Protein AF-A0A9D1SJQ2-F1 (afdb_monomer)

Foldseek 3Di:
DDKDWCLPPPVVLVVVVVVCPVPDPPQLDQDSVLLNVCSVVVQKIKIFDDDVPDTQWIFIWGHPDQEIERSDIDGDPVCPPVCPVVVCVVVVVVVRVGKYKYKAADLVFADDDVRSVVRVVVVVSVVVVQKDWDAFKWKDTPPHIITMIINDDDDDDPQVRVVVSVCSRHPPDDIDMGTDPPDDD

Solvent-accessible surface area (backbone atoms only — not comparable to full-atom values): 10503 Å² total; per-residue (Å²): 122,46,81,42,82,32,72,86,38,69,69,57,46,54,51,48,56,53,49,52,60,73,77,41,58,77,67,76,52,61,56,67,72,47,54,51,54,31,34,76,71,67,32,25,48,34,34,37,32,23,55,85,92,45,71,45,28,37,40,33,37,39,51,53,96,83,34,23,31,52,76,40,76,48,61,37,81,93,46,59,93,71,54,50,67,71,66,45,49,61,56,50,47,60,74,50,74,47,42,41,32,37,70,44,63,38,53,89,73,39,78,53,70,70,44,27,53,50,36,51,50,55,52,52,54,42,44,76,72,54,30,44,76,56,78,50,39,38,39,42,46,68,91,48,46,33,32,43,30,27,58,50,90,82,84,79,63,60,58,61,51,54,51,54,54,45,49,70,49,56,50,100,59,90,67,49,77,42,62,56,71,90,73,81,133

Radius of gyration: 16.18 Å; Cα contacts (8 Å, |Δi|>4): 287; chains: 1; bounding box: 39×36×53 Å

Nearest PDB structures (foldseek):
  3ey5-assembly1_A  TM=8.011E-01  e=1.333E-10  Bacteroides thetaiotaomicron
  4crz-assembly1_B  TM=7.287E-01  e=2.025E-03  Escherichia coli K-12
  6wqc-assembly1_A  TM=6.935E-01  e=2.025E-03  Legionella hackeliae
  6wqb-assembly1_A  TM=6.602E-01  e=4.201E-03  Legionella hackeliae
  7wx5-assembly1_A  TM=5.506E-01  e=6.050E-03  Legionella pneumophila

Structure (mmCIF, N/CA/C/O backbone):
data_AF-A0A9D1SJQ2-F1
#
_entry.id   AF-A0A9D1SJQ2-F1
#
loop_
_atom_site.group_PDB
_atom_site.id
_atom_site.type_symbol
_atom_site.label_atom_id
_atom_site.label_alt_id
_atom_site.label_comp_id
_atom_site.label_asym_id
_atom_site.label_entity_id
_atom_site.label_seq_id
_atom_site.pdbx_PDB_ins_code
_atom_site.Cartn_x
_atom_site.Cartn_y
_atom_site.Cartn_z
_atom_site.occupancy
_atom_site.B_iso_or_equiv
_atom_site.auth_seq_id
_atom_site.auth_comp_id
_atom_site.auth_asym_id
_atom_site.auth_atom_id
_atom_site.pdbx_PDB_model_num
ATOM 1 N N . MET A 1 1 ? -5.763 -12.979 12.655 1.00 94.69 1 MET A N 1
ATOM 2 C CA . MET A 1 1 ? -5.491 -11.649 12.074 1.00 94.69 1 MET A CA 1
ATOM 3 C C . MET A 1 1 ? -6.816 -11.038 11.654 1.00 94.69 1 MET A C 1
ATOM 5 O O . MET A 1 1 ? -7.597 -11.739 11.029 1.00 94.69 1 MET A O 1
ATOM 9 N N . GLU A 1 2 ? -7.080 -9.785 12.010 1.00 97.06 2 GLU A N 1
ATOM 10 C CA . GLU A 1 2 ? -8.323 -9.066 11.697 1.00 97.06 2 GLU A CA 1
ATOM 11 C C . GLU A 1 2 ? -7.990 -7.704 11.084 1.00 97.06 2 GLU A C 1
ATOM 13 O O . GLU A 1 2 ? -7.129 -6.996 11.606 1.00 97.06 2 GLU A O 1
ATOM 18 N N . LEU A 1 3 ? -8.668 -7.320 10.001 1.00 97.88 3 LEU A N 1
ATOM 19 C CA . LEU A 1 3 ? -8.496 -6.012 9.374 1.00 97.88 3 LEU A CA 1
ATOM 20 C C . LEU A 1 3 ? -9.586 -5.045 9.865 1.00 97.88 3 LEU A C 1
ATOM 22 O O . LEU A 1 3 ? -10.764 -5.224 9.575 1.00 97.88 3 LEU A O 1
ATOM 26 N N . LYS A 1 4 ? -9.194 -4.009 10.609 1.00 98.25 4 LYS A N 1
ATOM 27 C CA . LYS A 1 4 ? -10.101 -3.027 11.225 1.00 98.25 4 LYS A CA 1
ATOM 28 C C . LYS A 1 4 ? -10.055 -1.707 10.464 1.00 98.25 4 LYS A C 1
ATOM 30 O O . LYS A 1 4 ? -8.992 -1.088 10.396 1.00 98.25 4 LYS A O 1
ATOM 35 N N . ASP A 1 5 ? -11.195 -1.253 9.935 1.00 98.25 5 ASP A N 1
ATOM 36 C CA . ASP A 1 5 ? -11.322 0.085 9.337 1.00 98.25 5 ASP A CA 1
ATOM 37 C C . ASP A 1 5 ? -11.215 1.152 10.434 1.00 98.25 5 ASP A C 1
ATOM 39 O O . ASP A 1 5 ? -12.018 1.216 11.368 1.00 98.25 5 ASP A O 1
ATOM 43 N N . ILE A 1 6 ? -10.197 2.000 10.327 1.00 98.44 6 ILE A N 1
ATOM 44 C CA . ILE A 1 6 ? -9.922 3.083 11.273 1.00 98.44 6 ILE A CA 1
ATOM 45 C C . ILE A 1 6 ? -10.195 4.465 10.678 1.00 98.44 6 ILE A C 1
ATOM 47 O O . ILE A 1 6 ? -9.910 5.467 11.331 1.00 98.44 6 ILE A O 1
ATOM 51 N N . SER A 1 7 ? -10.747 4.553 9.465 1.00 97.88 7 SER A N 1
ATOM 52 C CA . SER A 1 7 ? -10.888 5.797 8.691 1.00 97.88 7 SER A CA 1
ATOM 53 C C . SER A 1 7 ? -11.635 6.902 9.450 1.00 97.88 7 SER A C 1
ATOM 55 O O . SER A 1 7 ? -11.358 8.085 9.256 1.00 97.88 7 SER A O 1
ATOM 57 N N . ARG A 1 8 ? -12.554 6.526 10.352 1.00 96.69 8 ARG A N 1
ATOM 58 C CA . ARG A 1 8 ? -13.356 7.446 11.182 1.00 96.69 8 ARG A CA 1
ATOM 59 C C . ARG A 1 8 ? -12.836 7.617 12.618 1.00 96.69 8 ARG A C 1
ATOM 61 O O . ARG A 1 8 ? -13.331 8.473 13.350 1.00 96.69 8 ARG A O 1
ATOM 68 N N . ASP A 1 9 ? -11.818 6.862 13.028 1.00 97.69 9 ASP A N 1
ATOM 69 C CA . ASP A 1 9 ? -11.225 6.941 14.367 1.00 97.69 9 ASP A CA 1
ATOM 70 C C . ASP A 1 9 ? -10.072 7.954 14.386 1.00 97.69 9 ASP A C 1
ATOM 72 O O . ASP A 1 9 ? -8.925 7.656 14.045 1.00 97.69 9 ASP A O 1
ATOM 76 N N . LYS A 1 10 ? -10.364 9.183 14.830 1.00 96.38 10 LYS A N 1
ATOM 77 C CA . LYS A 1 10 ? -9.390 10.290 14.862 1.00 96.38 10 LYS A CA 1
ATOM 78 C C . LYS A 1 10 ? -8.102 9.948 15.621 1.00 96.38 10 LYS A C 1
ATOM 80 O O . LYS A 1 10 ? -7.035 10.443 15.245 1.00 96.38 10 LYS A O 1
ATOM 85 N N . LYS A 1 11 ? -8.175 9.137 16.687 1.00 97.69 11 LYS A N 1
ATOM 86 C CA . LYS A 1 11 ? -6.997 8.762 17.485 1.00 97.69 11 LYS A CA 1
ATOM 87 C C . LYS A 1 11 ? -6.130 7.783 16.698 1.00 97.69 11 LYS A C 1
ATOM 89 O O . LYS A 1 11 ? -4.935 8.037 16.544 1.00 97.69 11 LYS A O 1
ATOM 94 N N . LYS A 1 12 ? -6.727 6.733 16.130 1.00 97.88 12 LYS A N 1
ATOM 95 C CA . LYS A 1 12 ? -6.003 5.744 15.316 1.00 97.88 12 LYS A CA 1
ATOM 96 C C . LYS A 1 12 ? -5.454 6.346 14.024 1.00 97.88 12 LYS A C 1
ATOM 98 O O . LYS A 1 12 ? -4.291 6.117 13.710 1.00 97.88 12 LYS A O 1
ATOM 103 N N . VAL A 1 13 ? -6.203 7.218 13.345 1.00 98.12 13 VAL A N 1
ATOM 104 C CA . VAL A 1 13 ? -5.721 7.972 12.169 1.00 98.12 13 VAL A CA 1
ATOM 105 C C . VAL A 1 13 ? -4.512 8.851 12.519 1.00 98.12 13 VAL A C 1
ATOM 107 O O . VAL A 1 13 ? -3.561 8.954 11.740 1.00 98.12 13 VAL A O 1
ATOM 110 N N . LYS A 1 14 ? -4.493 9.475 13.706 1.00 97.50 14 LYS A N 1
ATOM 111 C CA . LYS A 1 14 ? -3.321 10.230 14.179 1.00 97.50 14 LYS A CA 1
ATOM 112 C C . LYS A 1 14 ? -2.116 9.313 14.415 1.00 97.50 14 LYS A C 1
ATOM 114 O O . LYS A 1 14 ? -1.000 9.712 14.085 1.00 97.50 14 LYS A O 1
ATOM 119 N N . THR A 1 15 ? -2.326 8.113 14.957 1.00 97.12 15 THR A N 1
ATOM 120 C CA . THR A 1 15 ? -1.275 7.093 15.117 1.00 97.12 15 THR A CA 1
ATOM 121 C C . THR A 1 15 ? -0.733 6.633 13.765 1.00 97.12 15 THR A C 1
ATOM 123 O O . THR A 1 15 ? 0.476 6.707 13.554 1.00 97.12 15 THR A O 1
ATOM 126 N N . LEU A 1 16 ? -1.610 6.291 12.817 1.00 97.56 16 LEU A N 1
ATOM 127 C CA . LEU A 1 16 ? -1.245 5.935 11.443 1.00 97.56 16 LEU A CA 1
ATOM 128 C C . LEU A 1 16 ? -0.358 7.006 10.795 1.00 97.56 16 LEU A C 1
ATOM 130 O O . LEU A 1 16 ? 0.673 6.684 10.214 1.00 97.56 16 LEU A O 1
ATOM 134 N N . SER A 1 17 ? -0.703 8.290 10.943 1.00 96.94 17 SER A N 1
ATOM 135 C CA . SER A 1 17 ? 0.107 9.392 10.402 1.00 96.94 17 SER A CA 1
ATOM 136 C C . SER A 1 17 ? 1.546 9.394 10.928 1.00 96.94 17 SER A C 1
ATOM 138 O O . SER A 1 17 ? 2.469 9.759 10.200 1.00 96.94 17 SER A O 1
ATOM 140 N N . LYS A 1 18 ? 1.758 9.000 12.191 1.00 96.50 18 LYS A N 1
ATOM 141 C CA . LYS A 1 18 ? 3.104 8.890 12.771 1.00 96.50 18 LYS A CA 1
ATOM 142 C C . LYS A 1 18 ? 3.856 7.690 12.204 1.00 96.50 18 LYS A C 1
ATOM 144 O O . LYS A 1 18 ? 5.033 7.824 11.893 1.00 96.50 18 LYS A O 1
ATOM 149 N N . TRP A 1 19 ? 3.190 6.549 12.051 1.00 96.19 19 TRP A N 1
ATOM 150 C CA . TRP A 1 19 ? 3.809 5.337 11.510 1.00 96.19 19 TRP A CA 1
ATOM 151 C C . TRP A 1 19 ? 4.168 5.477 10.037 1.00 96.19 19 TRP A C 1
ATOM 153 O O . TRP A 1 19 ? 5.291 5.172 9.659 1.00 96.19 19 TRP A O 1
ATOM 163 N N . LEU A 1 20 ? 3.293 6.085 9.237 1.00 95.06 20 LEU A N 1
ATOM 164 C CA . LEU A 1 20 ? 3.585 6.410 7.842 1.00 95.06 20 LEU A CA 1
ATOM 165 C C . LEU A 1 20 ? 4.836 7.295 7.732 1.00 95.06 20 LEU A C 1
ATOM 167 O O . LEU A 1 20 ? 5.679 7.081 6.868 1.00 95.06 20 LEU A O 1
ATOM 171 N N . LYS A 1 21 ? 5.025 8.249 8.656 1.00 94.00 21 LYS A N 1
ATOM 172 C CA . LYS A 1 21 ? 6.248 9.065 8.700 1.00 94.00 21 LYS A CA 1
ATOM 173 C C . LYS A 1 21 ? 7.509 8.290 9.098 1.00 94.00 21 LYS A C 1
ATOM 175 O O . LYS A 1 21 ? 8.587 8.709 8.686 1.00 94.00 21 LYS A O 1
ATOM 180 N N . ARG A 1 22 ? 7.374 7.243 9.919 1.00 94.31 22 ARG A N 1
ATOM 181 C CA . ARG A 1 22 ? 8.464 6.348 10.342 1.00 94.31 22 ARG A CA 1
ATOM 182 C C . ARG A 1 22 ? 8.882 5.422 9.202 1.00 94.31 22 ARG A C 1
ATOM 184 O O . ARG A 1 22 ? 10.072 5.232 8.994 1.00 94.31 22 ARG A O 1
ATOM 191 N N . ASP A 1 23 ? 7.906 4.842 8.509 1.00 93.94 23 ASP A N 1
ATOM 192 C CA . ASP A 1 23 ? 8.138 3.749 7.562 1.00 93.94 23 ASP A CA 1
ATOM 193 C C . ASP A 1 23 ? 8.439 4.227 6.139 1.00 93.94 23 ASP A C 1
ATOM 195 O O . ASP A 1 23 ? 9.094 3.498 5.399 1.00 93.94 23 ASP A O 1
ATOM 199 N N . PHE A 1 24 ? 7.998 5.437 5.771 1.00 90.44 24 PHE A N 1
ATOM 200 C CA . PHE A 1 24 ? 8.168 5.992 4.427 1.00 90.44 24 PHE A CA 1
ATOM 201 C C . PHE A 1 24 ? 8.913 7.344 4.454 1.00 90.44 24 PHE A C 1
ATOM 203 O O . PHE A 1 24 ? 8.567 8.239 5.249 1.00 90.44 24 PHE A O 1
ATOM 210 N N . PRO A 1 25 ? 9.929 7.538 3.590 1.00 88.81 25 PRO A N 1
ATOM 211 C CA . PRO A 1 25 ? 10.686 8.784 3.491 1.00 88.81 25 PRO A CA 1
ATOM 212 C C . PRO A 1 25 ? 9.828 9.918 2.924 1.00 88.81 25 PRO A C 1
ATOM 214 O O . PRO A 1 25 ? 8.809 9.692 2.283 1.00 88.81 25 PRO A O 1
ATOM 217 N N . LEU A 1 26 ? 10.241 11.175 3.132 1.00 85.69 26 LEU A N 1
ATOM 218 C CA . LEU A 1 26 ? 9.449 12.344 2.715 1.00 85.69 26 LEU A CA 1
ATOM 219 C C . LEU A 1 26 ? 9.035 12.319 1.243 1.00 85.69 26 LEU A C 1
ATOM 221 O O . LEU A 1 26 ? 7.907 12.701 0.950 1.00 85.69 26 LEU A O 1
ATOM 225 N N . ALA A 1 27 ? 9.925 11.854 0.372 1.00 83.38 27 ALA A N 1
ATOM 226 C CA . ALA A 1 27 ? 9.734 11.857 -1.070 1.00 83.38 27 ALA A CA 1
ATOM 227 C C . ALA A 1 27 ? 8.626 10.891 -1.548 1.00 83.38 27 ALA A C 1
ATOM 229 O O . ALA A 1 27 ? 7.993 11.139 -2.566 1.00 83.38 27 ALA A O 1
ATOM 230 N N . GLU A 1 28 ? 8.311 9.860 -0.758 1.00 84.00 28 GLU A N 1
ATOM 231 C CA . GLU A 1 28 ? 7.284 8.847 -1.060 1.00 84.00 28 GLU A CA 1
ATOM 232 C C . GLU A 1 28 ? 5.932 9.145 -0.382 1.00 84.00 28 GLU A C 1
ATOM 234 O O . GLU A 1 28 ? 4.957 8.396 -0.506 1.00 84.00 28 GLU A O 1
ATOM 239 N N . ARG A 1 29 ? 5.847 10.234 0.394 1.00 88.44 29 ARG A N 1
ATOM 240 C CA . ARG A 1 29 ? 4.673 10.532 1.220 1.00 88.44 29 ARG A CA 1
ATOM 241 C C . ARG A 1 29 ? 3.719 11.496 0.539 1.00 88.44 29 ARG A C 1
ATOM 243 O O . ARG A 1 29 ? 4.000 12.683 0.393 1.00 88.44 29 ARG A O 1
ATOM 250 N N . THR A 1 30 ? 2.504 11.016 0.317 1.00 90.00 30 THR A N 1
ATOM 251 C CA . THR A 1 30 ? 1.341 11.854 0.060 1.00 90.00 30 THR A CA 1
ATOM 252 C C . THR A 1 30 ? 1.083 12.753 1.276 1.00 90.00 30 THR A C 1
ATOM 254 O O . THR A 1 30 ? 1.038 12.258 2.413 1.00 90.00 30 THR A O 1
ATOM 257 N N . PRO A 1 31 ? 0.870 14.072 1.094 1.00 90.50 31 PRO A N 1
ATOM 258 C CA . PRO A 1 31 ? 0.476 14.948 2.186 1.00 90.50 31 PRO A CA 1
ATOM 259 C C . PRO A 1 31 ? -0.739 14.390 2.935 1.00 90.50 31 PRO A C 1
ATOM 261 O O . PRO A 1 31 ? -1.824 14.252 2.379 1.00 90.50 31 PRO A O 1
ATOM 264 N N . PHE A 1 32 ? -0.600 14.130 4.236 1.00 92.62 32 PHE A N 1
ATOM 265 C CA . PHE A 1 32 ? -1.632 13.430 5.017 1.00 92.62 32 PHE A CA 1
ATOM 266 C C . PHE A 1 32 ? -2.999 14.153 5.044 1.00 92.62 32 PHE A C 1
ATOM 268 O O . PHE A 1 32 ? -4.039 13.542 5.278 1.00 92.62 32 PHE A O 1
ATOM 275 N N . ARG A 1 33 ? -3.020 15.469 4.782 1.00 92.50 33 ARG A N 1
ATOM 276 C CA . ARG A 1 33 ? -4.257 16.249 4.588 1.00 92.50 33 ARG A CA 1
ATOM 277 C C . ARG A 1 33 ? -5.061 15.798 3.361 1.00 92.50 33 ARG A C 1
ATOM 279 O O . ARG A 1 33 ? -6.282 15.846 3.411 1.00 92.50 33 ARG A O 1
ATOM 286 N N . ILE A 1 34 ? -4.387 15.379 2.289 1.00 93.62 34 ILE A N 1
ATOM 287 C CA . ILE A 1 34 ? -5.008 14.874 1.060 1.00 93.62 34 ILE A CA 1
ATOM 288 C C . ILE A 1 34 ? -5.636 13.512 1.350 1.00 93.62 34 ILE A C 1
ATOM 290 O O . ILE A 1 34 ? -6.829 13.348 1.120 1.00 93.62 34 ILE A O 1
ATOM 294 N N . LEU A 1 35 ? -4.889 12.601 1.990 1.00 95.69 35 LEU A N 1
ATOM 295 C CA . LEU A 1 35 ? -5.414 11.293 2.406 1.00 95.69 35 LEU A CA 1
ATOM 296 C C . LEU A 1 35 ? -6.680 11.427 3.262 1.00 95.69 35 LEU A C 1
ATOM 298 O O . LEU A 1 35 ? -7.659 10.729 3.022 1.00 95.69 35 LEU A O 1
ATOM 302 N N . LYS A 1 36 ? -6.700 12.357 4.229 1.00 96.06 36 LYS A N 1
ATOM 303 C CA . LYS A 1 36 ? -7.899 12.612 5.045 1.00 96.06 36 LYS A CA 1
ATOM 304 C C . LYS A 1 36 ? -9.099 13.078 4.218 1.00 96.06 36 LYS A C 1
ATOM 306 O O . LYS A 1 36 ? -10.179 12.534 4.398 1.00 96.06 36 LYS A O 1
ATOM 311 N N . LYS A 1 37 ? -8.913 14.025 3.292 1.00 95.56 37 LYS A N 1
ATOM 312 C CA . LYS A 1 37 ? -9.992 14.490 2.399 1.00 95.56 37 LYS A CA 1
ATOM 313 C C . LYS A 1 37 ? -10.516 13.369 1.496 1.00 95.56 37 LYS A C 1
ATOM 315 O O . LYS A 1 37 ? -11.720 13.258 1.264 1.00 95.56 37 LYS A O 1
ATOM 320 N N . LEU A 1 38 ? -9.622 12.518 0.992 1.00 96.25 38 LEU A N 1
ATOM 321 C CA . LEU A 1 38 ? -10.014 11.338 0.223 1.00 96.25 38 LEU A CA 1
ATOM 322 C C . LEU A 1 38 ? -10.830 10.376 1.093 1.00 96.25 38 LEU A C 1
ATOM 324 O O . LEU A 1 38 ? -11.893 9.942 0.662 1.00 96.25 38 LEU A O 1
ATOM 328 N N . ALA A 1 39 ? -10.417 10.126 2.338 1.00 97.25 39 ALA A N 1
ATOM 329 C CA . ALA A 1 39 ? -11.167 9.281 3.268 1.00 97.25 39 ALA A CA 1
ATOM 330 C C . ALA A 1 39 ? -12.551 9.861 3.617 1.00 97.25 39 ALA A C 1
ATOM 332 O O . ALA A 1 39 ? -13.538 9.130 3.613 1.00 97.25 39 ALA A O 1
ATOM 333 N N . GLU A 1 40 ? -12.649 11.174 3.843 1.00 96.62 40 GLU A N 1
ATOM 334 C CA . GLU A 1 40 ? -13.917 11.883 4.084 1.00 96.62 40 GLU A CA 1
ATOM 335 C C . GLU A 1 40 ? -14.886 11.762 2.897 1.00 96.62 40 GLU A C 1
ATOM 337 O O . GLU A 1 40 ? -16.084 11.584 3.100 1.00 96.62 40 GLU A O 1
ATOM 342 N N . SER A 1 41 ? -14.367 11.791 1.664 1.00 95.75 41 SER A N 1
ATOM 343 C CA . SER A 1 41 ? -15.152 11.588 0.433 1.00 95.75 41 SER A CA 1
ATOM 344 C C . SER A 1 41 ? -15.325 10.119 0.032 1.00 95.75 41 SER A C 1
ATOM 346 O O . SER A 1 41 ? -15.812 9.828 -1.056 1.00 95.75 41 SER A O 1
ATOM 348 N N . GLY A 1 42 ? -14.913 9.176 0.880 1.00 95.31 42 GLY A N 1
ATOM 349 C CA . GLY A 1 42 ? -15.056 7.749 0.615 1.00 95.31 42 GLY A CA 1
ATOM 350 C C . GLY A 1 42 ? -14.049 7.164 -0.383 1.00 95.31 42 GLY A C 1
ATOM 351 O O . GLY A 1 42 ? -14.097 5.958 -0.606 1.00 95.31 42 GLY A O 1
ATOM 352 N N . ARG A 1 43 ? -13.108 7.958 -0.905 1.00 96.00 43 ARG A N 1
ATOM 353 C CA . ARG A 1 43 ? -12.073 7.562 -1.881 1.00 96.00 43 ARG A CA 1
ATOM 354 C C . ARG A 1 43 ? -10.752 7.112 -1.260 1.00 96.00 43 ARG A C 1
ATOM 356 O O . ARG A 1 43 ? -9.820 6.776 -1.974 1.00 96.00 43 ARG A O 1
ATOM 363 N N . ALA A 1 44 ? -10.643 7.092 0.062 1.00 97.44 44 ALA A N 1
ATOM 364 C CA . ALA A 1 44 ? -9.565 6.381 0.738 1.00 97.44 44 ALA A CA 1
ATOM 365 C C . ALA A 1 44 ? -10.098 5.586 1.929 1.00 97.44 44 ALA A C 1
ATOM 367 O O . ALA A 1 44 ? -11.143 5.916 2.502 1.00 97.44 44 ALA A O 1
ATOM 368 N N . ARG A 1 45 ? -9.377 4.531 2.298 1.00 98.31 45 ARG A N 1
ATOM 369 C CA . ARG A 1 45 ? -9.631 3.740 3.505 1.00 98.31 45 ARG A CA 1
ATOM 370 C C . ARG A 1 45 ? -8.330 3.480 4.237 1.00 98.31 45 ARG A C 1
ATOM 372 O O . ARG A 1 45 ? -7.288 3.271 3.620 1.00 98.31 45 ARG A O 1
ATOM 379 N N . PHE A 1 46 ? -8.396 3.506 5.558 1.00 98.69 46 PHE A N 1
ATOM 380 C CA . PHE A 1 46 ? -7.262 3.273 6.438 1.00 98.69 46 PHE A CA 1
ATOM 381 C C . PHE A 1 46 ? -7.557 2.062 7.301 1.00 98.69 46 PHE A C 1
ATOM 383 O O . PHE A 1 46 ? -8.589 2.032 7.970 1.00 98.69 46 PHE A O 1
ATOM 390 N N . TYR A 1 47 ? -6.630 1.113 7.344 1.00 98.75 47 TYR A N 1
ATOM 391 C CA . TYR A 1 47 ? -6.814 -0.104 8.117 1.00 98.75 47 TYR A CA 1
ATOM 392 C C . TYR A 1 47 ? -5.644 -0.378 9.042 1.00 98.75 47 TYR A C 1
ATOM 394 O O . TYR A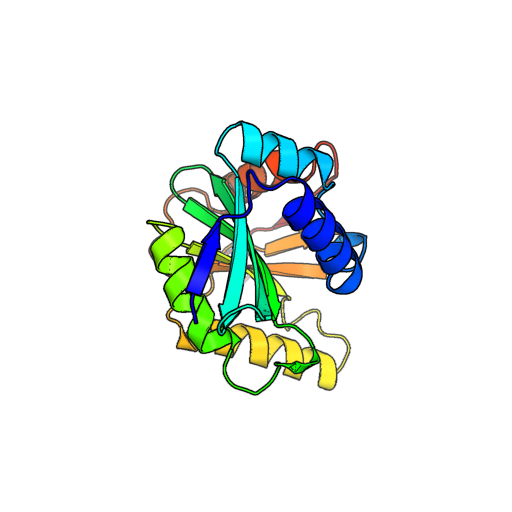 1 47 ? -4.484 -0.135 8.703 1.00 98.75 47 TYR A O 1
ATOM 402 N N . PHE A 1 48 ? -5.967 -0.955 10.193 1.00 98.56 48 PHE A N 1
ATOM 403 C CA . PHE A 1 48 ? -5.018 -1.687 11.018 1.00 98.56 48 PHE A CA 1
ATOM 404 C C . PHE A 1 48 ? -5.292 -3.178 10.901 1.00 98.56 48 PHE A C 1
ATOM 406 O O . PHE A 1 48 ? -6.443 -3.600 10.931 1.00 98.56 48 PHE A O 1
ATOM 413 N N . ALA A 1 49 ? -4.227 -3.963 10.791 1.00 98.25 49 ALA A N 1
ATOM 414 C CA . ALA A 1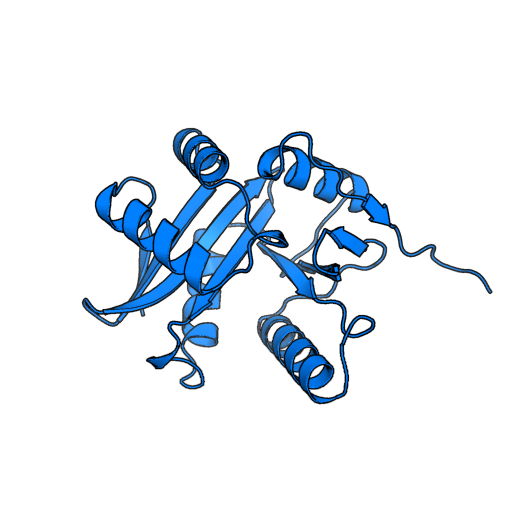 49 ? -4.292 -5.403 10.927 1.00 98.25 49 ALA A CA 1
ATOM 415 C C . ALA A 1 49 ? -3.891 -5.783 12.351 1.00 98.25 49 ALA A C 1
ATOM 417 O O . ALA A 1 49 ? -2.774 -5.485 12.789 1.00 98.25 49 ALA A O 1
ATOM 418 N N . CYS A 1 50 ? -4.815 -6.411 13.066 1.00 97.31 50 CYS A N 1
ATOM 419 C CA . CYS A 1 50 ? -4.684 -6.729 14.476 1.00 97.31 50 CYS A CA 1
ATOM 420 C C . CYS A 1 50 ? -4.602 -8.235 14.727 1.00 97.31 50 CYS A C 1
ATOM 422 O O . CYS A 1 50 ? -5.281 -9.043 14.088 1.00 97.31 50 CYS A O 1
ATOM 424 N N . GLU A 1 51 ? -3.806 -8.599 15.722 1.00 95.69 51 GLU A N 1
ATOM 425 C CA . GLU A 1 51 ? -3.845 -9.896 16.384 1.00 95.69 51 GLU A CA 1
ATOM 426 C C . GLU A 1 51 ? -4.265 -9.649 17.836 1.00 95.69 51 GLU A C 1
ATOM 428 O O . GLU A 1 51 ? -3.499 -9.112 18.632 1.00 95.69 51 GLU A O 1
ATOM 433 N N . GLY A 1 52 ? -5.536 -9.929 18.143 1.00 93.94 52 GLY A N 1
ATOM 434 C CA . GLY A 1 52 ? -6.164 -9.447 19.374 1.00 93.94 52 GLY A CA 1
ATOM 435 C C . GLY A 1 52 ? -6.206 -7.914 19.413 1.00 93.94 52 G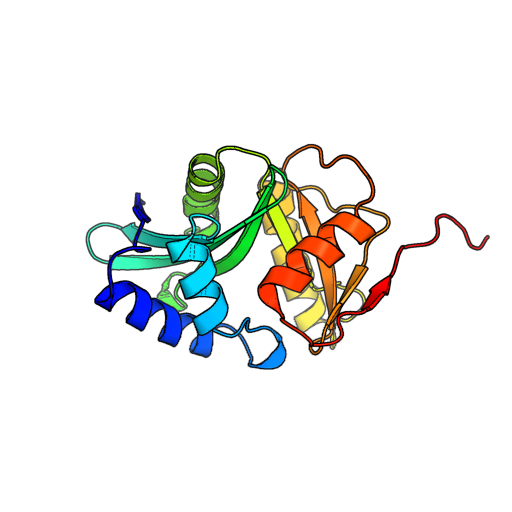LY A C 1
ATOM 436 O O . GLY A 1 52 ? -6.728 -7.271 18.494 1.00 93.94 52 GLY A O 1
ATOM 437 N N . ASP A 1 53 ? -5.629 -7.339 20.468 1.00 91.69 53 ASP A N 1
ATOM 438 C CA . ASP A 1 53 ? -5.522 -5.888 20.663 1.00 91.69 53 ASP A CA 1
ATOM 439 C C . ASP A 1 53 ? -4.238 -5.285 20.076 1.00 91.69 53 ASP A C 1
ATOM 441 O O . ASP A 1 53 ? -4.108 -4.061 19.967 1.00 91.69 53 ASP A O 1
ATOM 445 N N . GLU A 1 54 ? -3.290 -6.122 19.655 1.00 94.75 54 GLU A N 1
ATOM 446 C CA . GLU A 1 54 ? -2.026 -5.661 19.098 1.00 94.75 54 GLU A CA 1
ATOM 447 C C . GLU A 1 54 ? -2.144 -5.388 17.604 1.00 94.75 54 GLU A C 1
ATOM 449 O O . GLU A 1 54 ? -2.617 -6.216 16.827 1.00 94.75 54 GLU A O 1
ATOM 454 N N . VAL A 1 55 ? -1.655 -4.228 17.172 1.00 96.75 55 VAL A N 1
ATOM 455 C CA . VAL A 1 55 ? -1.576 -3.888 15.751 1.00 96.75 55 VAL A CA 1
ATOM 456 C C . VAL A 1 55 ? -0.260 -4.411 15.183 1.00 96.75 55 VAL A C 1
ATOM 458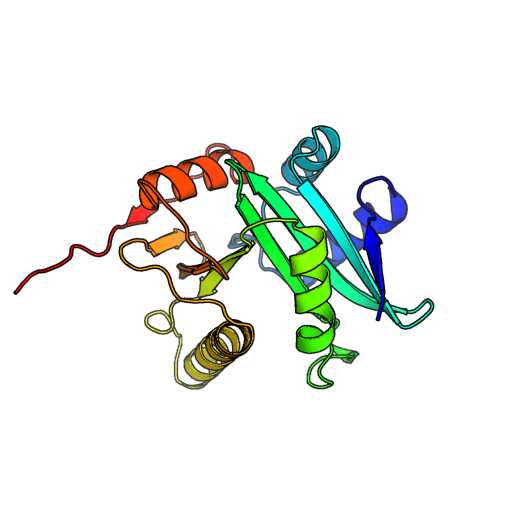 O O . VAL A 1 55 ? 0.814 -3.987 15.602 1.00 96.75 55 VAL A O 1
ATOM 461 N N . LYS A 1 56 ? -0.344 -5.310 14.201 1.00 97.38 56 LYS A N 1
ATOM 462 C CA . LYS A 1 56 ? 0.814 -5.952 13.562 1.00 97.38 56 LYS A CA 1
ATOM 463 C C . LYS A 1 56 ? 1.172 -5.333 12.211 1.00 97.38 56 LYS A C 1
ATOM 465 O O . LYS A 1 56 ? 2.314 -5.437 11.771 1.00 97.38 56 LYS A O 1
ATOM 470 N N . ALA A 1 57 ? 0.217 -4.693 11.538 1.00 98.06 57 ALA A N 1
ATOM 471 C CA . ALA A 1 57 ? 0.441 -3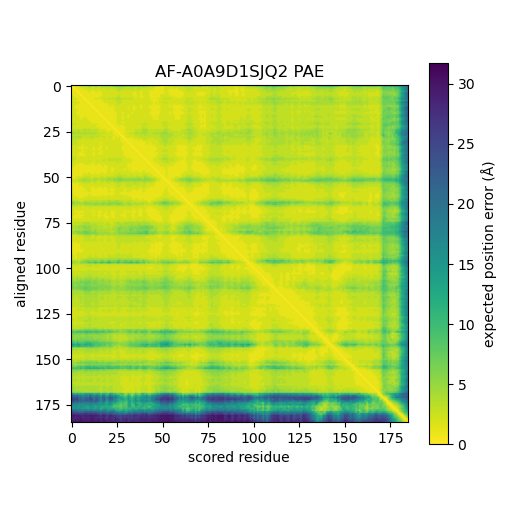.982 10.282 1.00 98.06 57 ALA A CA 1
ATOM 472 C C . ALA A 1 57 ? -0.608 -2.882 10.070 1.00 98.06 57 ALA A C 1
ATOM 474 O O . ALA A 1 57 ? -1.626 -2.829 10.762 1.00 98.06 57 ALA A O 1
ATOM 475 N N . TYR A 1 58 ? -0.383 -2.021 9.083 1.00 98.38 58 TYR A N 1
ATOM 476 C CA . TYR A 1 58 ? -1.401 -1.103 8.578 1.00 98.38 58 TYR A CA 1
ATOM 477 C C . TYR A 1 58 ? -1.367 -1.034 7.059 1.00 98.38 58 TYR A C 1
ATOM 479 O O . TYR A 1 58 ? -0.326 -1.277 6.441 1.00 98.38 58 TYR A O 1
ATOM 487 N N . CYS A 1 59 ? -2.489 -0.627 6.472 1.00 98.62 59 CYS A N 1
ATOM 488 C CA . CYS A 1 59 ? -2.523 -0.221 5.078 1.00 98.62 59 CYS A CA 1
ATOM 489 C C . CYS A 1 59 ? -3.377 1.028 4.841 1.00 98.62 59 CYS A C 1
ATOM 491 O O . CYS A 1 59 ? -4.244 1.397 5.641 1.00 98.62 59 CYS A O 1
ATOM 493 N N . VAL A 1 60 ? -3.092 1.690 3.724 1.00 98.44 60 VAL A N 1
ATOM 494 C CA . VAL A 1 60 ? -3.871 2.798 3.176 1.00 98.44 60 VAL A CA 1
ATOM 495 C C . VAL A 1 60 ? -4.271 2.419 1.763 1.00 98.44 60 VAL A C 1
ATOM 497 O O . VAL A 1 60 ? -3.405 2.143 0.935 1.00 98.44 60 VAL A O 1
ATOM 500 N N . LEU A 1 61 ? -5.574 2.437 1.509 1.00 98.38 61 LEU A N 1
ATOM 501 C CA . LEU A 1 61 ? -6.154 2.208 0.195 1.00 98.38 61 LEU A CA 1
ATOM 502 C C . LEU A 1 61 ? -6.616 3.534 -0.406 1.00 98.38 61 LEU A C 1
ATOM 504 O O . LEU A 1 61 ? -7.241 4.337 0.293 1.00 98.38 61 LEU A O 1
ATOM 508 N N . HIS A 1 62 ? -6.339 3.745 -1.689 1.00 97.12 62 HIS A N 1
ATOM 509 C CA . HIS A 1 62 ? -6.903 4.822 -2.509 1.00 97.12 62 HIS A CA 1
ATOM 510 C C . HIS A 1 62 ? -7.808 4.200 -3.572 1.00 97.12 62 HIS A C 1
ATOM 512 O O . HIS A 1 62 ? -7.415 3.259 -4.245 1.00 97.12 62 HIS A O 1
ATOM 518 N N . ILE A 1 63 ? -9.043 4.675 -3.677 1.00 96.06 63 ILE A N 1
ATOM 519 C CA . ILE A 1 63 ? -10.076 4.110 -4.549 1.00 96.06 63 ILE A CA 1
ATOM 520 C C . ILE A 1 63 ? -10.271 5.072 -5.714 1.00 96.06 63 ILE A C 1
ATOM 522 O O . ILE A 1 63 ? -10.649 6.229 -5.502 1.00 96.06 63 ILE A O 1
ATOM 526 N N . PHE A 1 64 ? -10.029 4.595 -6.933 1.00 93.19 64 PHE A N 1
ATOM 527 C CA . PHE A 1 64 ? -10.071 5.420 -8.134 1.00 93.19 64 PHE A CA 1
ATOM 528 C C . PHE A 1 64 ? -10.455 4.603 -9.369 1.00 93.19 64 PHE A C 1
ATOM 530 O O . PHE A 1 64 ? -9.889 3.546 -9.624 1.00 93.19 64 PHE A O 1
ATOM 537 N N . GLY A 1 65 ? -11.399 5.108 -10.169 1.00 86.94 65 GLY A N 1
ATOM 538 C CA . GLY A 1 65 ? -11.683 4.559 -11.502 1.00 86.94 65 GLY A CA 1
ATOM 539 C C . GLY A 1 65 ? -12.098 3.081 -11.541 1.00 86.94 65 GLY A C 1
ATOM 540 O O . GLY A 1 65 ? -11.843 2.424 -12.540 1.00 86.94 65 GLY A O 1
ATOM 541 N N . GLY A 1 66 ? -12.701 2.551 -10.469 1.00 89.19 66 GLY A N 1
ATOM 542 C CA . GLY A 1 66 ? -13.065 1.129 -10.356 1.00 89.19 66 GLY A CA 1
ATOM 543 C C . GLY A 1 66 ? -11.946 0.220 -9.829 1.00 89.19 66 GLY A C 1
ATOM 544 O O . GLY A 1 66 ? -12.178 -0.969 -9.632 1.00 89.19 66 GLY A O 1
ATOM 545 N N . TYR A 1 67 ? -10.771 0.782 -9.545 1.00 94.12 67 TYR A N 1
ATOM 546 C CA . TYR A 1 67 ? -9.622 0.093 -8.966 1.00 94.12 67 TYR A CA 1
ATOM 547 C C . TYR A 1 67 ? -9.365 0.567 -7.536 1.00 94.12 67 TYR A C 1
ATOM 549 O O . TYR A 1 67 ? -9.746 1.676 -7.140 1.00 94.12 67 TYR A O 1
ATOM 557 N N . THR A 1 68 ? -8.655 -0.261 -6.775 1.00 96.75 68 THR A N 1
ATOM 558 C CA . THR A 1 68 ? -8.163 0.109 -5.449 1.00 96.75 68 THR A CA 1
ATOM 559 C C . THR A 1 68 ? -6.645 0.015 -5.427 1.00 96.75 68 THR A C 1
ATOM 561 O O . THR A 1 68 ? -6.073 -1.052 -5.610 1.00 96.75 68 THR A O 1
ATOM 564 N N . GLN A 1 69 ? -5.972 1.131 -5.181 1.00 96.81 69 GLN A N 1
ATOM 565 C CA . GLN A 1 69 ? -4.530 1.184 -5.007 1.00 96.81 69 GLN A CA 1
ATOM 566 C C . GLN A 1 69 ? -4.152 0.900 -3.556 1.00 96.81 69 GLN A C 1
ATOM 568 O O . GLN A 1 69 ? -4.593 1.604 -2.642 1.00 96.81 69 GLN A O 1
ATOM 573 N N . LEU A 1 70 ? -3.279 -0.082 -3.336 1.00 98.00 70 LEU A N 1
ATOM 574 C CA . LEU A 1 70 ? -2.580 -0.282 -2.070 1.00 98.00 70 LEU A CA 1
ATOM 575 C C . LEU A 1 70 ? -1.438 0.735 -1.958 1.00 98.00 70 LEU A C 1
ATOM 577 O O . LEU A 1 70 ? -0.275 0.424 -2.193 1.00 98.00 70 LEU A O 1
ATOM 581 N N . LEU A 1 71 ? -1.794 1.969 -1.602 1.00 95.94 71 LEU A N 1
ATOM 582 C CA . LEU A 1 71 ? -0.870 3.103 -1.584 1.00 95.94 71 LEU A CA 1
ATOM 583 C C . LEU A 1 71 ? 0.222 2.962 -0.514 1.00 95.94 71 LEU A C 1
ATOM 585 O O . LEU A 1 71 ? 1.370 3.335 -0.736 1.00 95.94 71 LEU A O 1
ATOM 589 N N . TYR A 1 72 ? -0.135 2.438 0.661 1.00 97.06 72 TYR A N 1
ATOM 590 C CA . TYR A 1 72 ? 0.826 2.138 1.723 1.00 97.06 72 TYR A CA 1
ATOM 591 C C . TYR A 1 72 ? 0.507 0.790 2.351 1.00 97.06 72 TYR A C 1
ATOM 593 O O . TYR A 1 72 ? -0.637 0.541 2.731 1.00 97.06 72 TYR A O 1
ATOM 601 N N . PHE A 1 73 ? 1.531 -0.039 2.542 1.00 97.50 73 PHE A N 1
ATOM 602 C CA . PHE A 1 73 ? 1.447 -1.266 3.324 1.00 97.50 73 PHE A CA 1
ATOM 603 C C . PHE A 1 73 ? 2.734 -1.468 4.114 1.00 97.50 73 PHE A C 1
ATOM 605 O O . PHE A 1 73 ? 3.819 -1.553 3.539 1.00 97.50 73 PHE A O 1
ATOM 612 N N . ALA A 1 74 ? 2.620 -1.544 5.438 1.00 96.56 74 ALA A N 1
ATOM 613 C CA . ALA A 1 74 ? 3.768 -1.790 6.294 1.00 96.56 74 ALA A CA 1
ATOM 614 C C . ALA A 1 74 ? 3.409 -2.723 7.449 1.00 96.56 74 ALA A C 1
ATOM 616 O O . ALA A 1 74 ? 2.426 -2.525 8.165 1.00 96.56 74 ALA A O 1
ATOM 617 N N . VAL A 1 75 ? 4.263 -3.728 7.638 1.00 95.94 75 VAL A N 1
ATOM 618 C CA . VAL A 1 75 ? 4.278 -4.600 8.814 1.00 95.94 75 VAL A CA 1
ATOM 619 C C . VAL A 1 75 ? 5.156 -3.956 9.881 1.00 95.94 75 VAL A C 1
ATOM 621 O O . VAL A 1 75 ? 6.245 -3.447 9.567 1.00 95.94 75 VAL A O 1
ATOM 624 N N . ASP A 1 76 ? 4.689 -3.987 11.129 1.00 93.06 76 ASP A N 1
ATOM 625 C CA . ASP A 1 76 ? 5.451 -3.486 12.266 1.00 93.06 76 ASP A CA 1
ATOM 626 C C . ASP A 1 76 ? 6.841 -4.145 12.307 1.00 93.06 76 ASP A C 1
ATOM 628 O O . ASP A 1 76 ? 6.931 -5.361 12.119 1.00 93.06 76 ASP A O 1
ATOM 632 N N . PRO A 1 77 ? 7.932 -3.383 12.522 1.00 89.25 77 PRO A N 1
ATOM 633 C CA . PRO A 1 77 ? 9.285 -3.929 12.527 1.00 89.25 77 PRO A CA 1
ATOM 634 C C . PRO A 1 77 ? 9.471 -5.163 13.416 1.00 89.25 77 PRO A C 1
ATOM 636 O O . PRO A 1 77 ? 10.187 -6.073 13.005 1.00 89.25 77 PRO A O 1
ATOM 639 N N . SER A 1 78 ? 8.799 -5.226 14.573 1.00 89.81 78 SER A N 1
ATOM 640 C CA . SER A 1 78 ?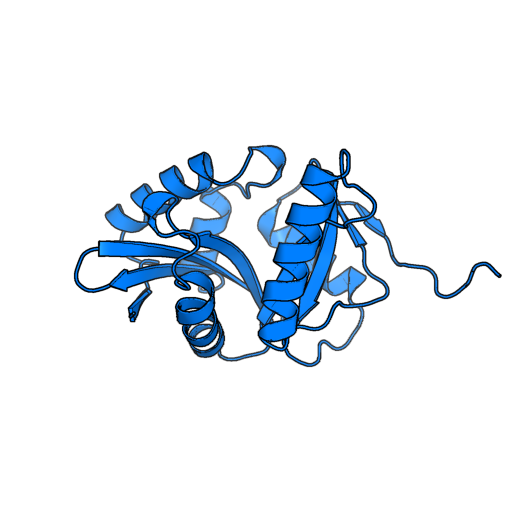 8.889 -6.359 15.506 1.00 89.81 78 SER A CA 1
ATOM 641 C C . SER A 1 78 ? 8.218 -7.641 14.997 1.00 89.81 78 SER A C 1
ATOM 643 O O . SER A 1 78 ? 8.525 -8.726 15.479 1.00 89.81 78 SER A O 1
ATOM 645 N N . ALA A 1 79 ? 7.335 -7.531 14.001 1.00 88.50 79 ALA A N 1
ATOM 646 C CA . ALA A 1 79 ? 6.547 -8.635 13.457 1.00 88.50 79 ALA A CA 1
ATOM 647 C C . ALA A 1 79 ? 6.957 -9.031 12.021 1.00 88.50 79 ALA A C 1
ATOM 649 O O . ALA A 1 79 ? 6.303 -9.856 11.372 1.00 88.50 79 ALA A O 1
ATOM 650 N N . ARG A 1 80 ? 8.032 -8.440 11.481 1.00 88.25 80 ARG A N 1
ATOM 651 C CA . ARG A 1 80 ? 8.542 -8.766 10.139 1.00 88.25 80 ARG A CA 1
ATOM 652 C C . ARG A 1 80 ? 9.166 -10.161 10.117 1.00 88.25 80 ARG A C 1
ATOM 654 O O . ARG A 1 80 ? 9.729 -10.625 11.097 1.00 88.25 80 ARG A O 1
ATOM 661 N N . GLY A 1 81 ? 9.065 -10.836 8.973 1.00 85.50 81 GLY A N 1
ATOM 662 C CA . GLY A 1 81 ? 9.588 -12.198 8.797 1.00 85.50 81 GLY A CA 1
ATOM 663 C C . GLY A 1 81 ? 8.708 -13.310 9.385 1.00 85.50 81 GLY A C 1
ATOM 664 O O . GLY A 1 81 ? 8.904 -14.463 9.028 1.00 85.50 81 GLY A O 1
ATOM 665 N N . ALA A 1 82 ? 7.685 -12.980 10.181 1.00 89.56 82 ALA A N 1
ATOM 666 C CA . ALA A 1 82 ? 6.771 -13.945 10.802 1.00 89.56 82 ALA A CA 1
ATOM 667 C C . ALA A 1 82 ? 5.518 -14.270 9.955 1.00 89.56 82 ALA A C 1
ATOM 669 O O . ALA A 1 82 ? 4.515 -14.747 10.472 1.00 89.56 82 ALA A O 1
ATOM 670 N N . GLY A 1 83 ? 5.519 -13.954 8.655 1.00 93.56 83 GLY A N 1
ATOM 671 C CA . GLY A 1 83 ? 4.378 -14.228 7.766 1.00 93.56 83 GLY A CA 1
ATOM 672 C C . GLY A 1 83 ? 3.187 -13.263 7.877 1.00 93.56 83 GLY A C 1
ATOM 673 O O . GLY A 1 83 ? 2.229 -13.416 7.124 1.00 93.56 83 GLY A O 1
ATOM 674 N N . VAL A 1 84 ? 3.251 -12.224 8.726 1.00 96.06 84 VAL A N 1
ATOM 675 C CA . VAL A 1 84 ? 2.166 -11.228 8.896 1.00 96.06 84 VAL A CA 1
ATOM 676 C C . VAL A 1 84 ? 1.732 -10.613 7.568 1.00 96.06 84 VAL A C 1
ATOM 678 O O . VAL A 1 84 ? 0.540 -10.531 7.295 1.00 96.06 84 VAL A O 1
ATOM 681 N N . GLY A 1 85 ? 2.681 -10.219 6.714 1.00 95.69 85 GLY A N 1
ATOM 682 C CA . GLY A 1 85 ? 2.359 -9.629 5.412 1.00 95.69 85 GLY A CA 1
ATOM 683 C C . GLY A 1 85 ? 1.491 -10.552 4.550 1.00 95.69 85 GLY A C 1
ATOM 684 O O . GLY A 1 85 ? 0.476 -10.118 4.011 1.00 95.69 85 GLY A O 1
ATOM 685 N N . SER A 1 86 ? 1.854 -11.836 4.490 1.00 95.56 86 SER A N 1
ATOM 686 C CA . SER A 1 86 ? 1.116 -12.859 3.743 1.00 95.56 86 SER A CA 1
ATOM 687 C C . SER A 1 86 ? -0.259 -13.148 4.344 1.00 95.56 86 SER A C 1
ATOM 689 O O . SER A 1 86 ? -1.189 -13.427 3.600 1.00 95.56 86 SER A O 1
ATOM 691 N N . ALA A 1 87 ? -0.406 -13.063 5.670 1.00 96.62 87 ALA A N 1
ATOM 692 C CA . ALA A 1 87 ? -1.692 -13.243 6.344 1.00 96.62 87 ALA A CA 1
ATOM 693 C C . ALA A 1 87 ? -2.634 -12.039 6.164 1.00 96.62 87 ALA A C 1
ATOM 695 O O . ALA A 1 87 ? -3.851 -12.200 6.154 1.00 96.62 87 ALA A O 1
ATOM 696 N N . VAL A 1 88 ? -2.083 -10.828 6.036 1.00 98.06 88 VAL A N 1
ATOM 697 C CA . VAL A 1 88 ? -2.861 -9.584 5.930 1.00 98.06 88 VAL A CA 1
ATOM 698 C C . VAL A 1 88 ? -3.273 -9.281 4.491 1.00 98.06 88 VAL A C 1
ATOM 700 O O . VAL A 1 88 ? -4.373 -8.781 4.274 1.00 98.06 88 VAL A O 1
ATOM 703 N N . LEU A 1 89 ? -2.427 -9.580 3.502 1.00 97.75 89 LEU A N 1
ATOM 704 C CA . LEU A 1 89 ? -2.690 -9.216 2.107 1.00 97.75 89 LEU A CA 1
ATOM 705 C C . LEU A 1 89 ? -4.023 -9.772 1.553 1.00 97.75 89 LEU A C 1
ATOM 707 O O . LEU A 1 89 ? -4.735 -8.998 0.917 1.00 97.75 89 LEU A O 1
ATOM 711 N N . PRO A 1 90 ? -4.442 -11.026 1.823 1.00 97.00 90 PRO A N 1
ATOM 712 C CA . PRO A 1 90 ? -5.762 -11.516 1.413 1.00 97.00 90 PRO A CA 1
ATOM 713 C C . PRO A 1 90 ? -6.924 -10.712 2.010 1.00 97.00 90 PRO A C 1
ATOM 715 O O . PRO A 1 90 ? -7.873 -10.403 1.299 1.00 97.00 90 PRO A O 1
ATOM 718 N N . LEU A 1 91 ? -6.815 -10.295 3.278 1.00 98.12 91 LEU A N 1
ATOM 719 C CA . LEU A 1 91 ? -7.827 -9.457 3.935 1.00 98.12 91 LEU A CA 1
ATOM 720 C C . LEU A 1 91 ? -7.910 -8.071 3.285 1.00 98.12 91 LEU A C 1
ATOM 722 O O . LEU A 1 91 ? -8.988 -7.498 3.158 1.00 98.12 91 LEU A O 1
ATOM 726 N N . ILE A 1 92 ? -6.767 -7.526 2.855 1.00 98.25 92 ILE A N 1
ATOM 727 C CA . ILE A 1 92 ? -6.724 -6.265 2.107 1.00 98.25 92 ILE A CA 1
ATOM 728 C C . ILE A 1 92 ? -7.434 -6.416 0.756 1.00 98.25 92 ILE A C 1
ATOM 730 O O . ILE A 1 92 ? -8.196 -5.529 0.383 1.00 98.25 92 ILE A O 1
ATOM 734 N N . ARG A 1 93 ? -7.201 -7.523 0.037 1.00 96.12 93 ARG A N 1
ATOM 735 C CA . ARG A 1 93 ? -7.856 -7.806 -1.254 1.00 96.12 93 ARG A CA 1
ATOM 736 C C . ARG A 1 93 ? -9.370 -7.918 -1.100 1.00 96.12 93 ARG A C 1
ATOM 738 O O . ARG A 1 93 ? -10.108 -7.314 -1.870 1.00 96.12 93 ARG A O 1
ATOM 745 N N . GLU A 1 94 ? -9.829 -8.620 -0.067 1.00 95.75 94 GLU A N 1
ATOM 746 C CA . GLU A 1 94 ? -11.254 -8.712 0.259 1.00 95.75 94 GLU A CA 1
ATOM 747 C C . GLU A 1 94 ? -11.852 -7.326 0.549 1.00 95.75 94 GLU A C 1
ATOM 749 O O . GLU A 1 94 ? -12.861 -6.948 -0.042 1.00 95.75 94 GLU A O 1
ATOM 754 N N . ALA A 1 95 ? -11.182 -6.520 1.379 1.00 95.62 95 ALA A N 1
ATOM 755 C CA . ALA A 1 95 ? -11.626 -5.165 1.706 1.00 95.62 95 ALA A CA 1
ATOM 756 C C . ALA A 1 95 ? -11.583 -4.189 0.515 1.00 95.62 95 ALA A C 1
ATOM 758 O O . ALA A 1 95 ? -12.289 -3.178 0.526 1.00 95.62 95 ALA A O 1
ATOM 759 N N . ALA A 1 96 ? -10.753 -4.457 -0.496 1.00 93.44 96 ALA A N 1
ATOM 760 C CA . ALA A 1 96 ? -10.689 -3.671 -1.722 1.00 93.44 96 ALA A CA 1
ATOM 761 C C . ALA A 1 96 ? -11.898 -3.904 -2.640 1.00 93.44 96 ALA A C 1
ATOM 763 O O . ALA A 1 96 ? -12.260 -2.996 -3.387 1.00 93.44 96 ALA A O 1
ATOM 764 N N . GLY A 1 97 ? -12.523 -5.089 -2.582 1.00 87.75 97 GLY A N 1
ATOM 765 C CA . GLY A 1 97 ? -13.760 -5.408 -3.307 1.00 87.75 97 GLY A CA 1
ATOM 766 C C . GLY A 1 97 ? -13.658 -5.358 -4.839 1.00 87.75 97 GLY A C 1
ATOM 767 O O . GLY A 1 97 ? -14.682 -5.287 -5.513 1.00 87.75 97 GLY A O 1
ATOM 768 N N . GLY A 1 98 ? -12.443 -5.366 -5.388 1.00 87.88 98 GLY A N 1
ATOM 769 C CA . GLY A 1 98 ? -12.147 -5.231 -6.814 1.00 87.88 98 GLY A CA 1
ATOM 770 C C . GLY A 1 98 ? -10.657 -5.436 -7.083 1.00 87.88 98 GLY A C 1
ATOM 771 O O . GLY A 1 98 ? -9.924 -5.865 -6.193 1.00 87.88 98 GLY A O 1
ATOM 772 N N . THR A 1 99 ? -10.203 -5.120 -8.297 1.00 95.19 99 THR A N 1
ATOM 773 C CA . THR A 1 99 ? -8.787 -5.256 -8.667 1.00 95.19 99 THR A CA 1
ATOM 774 C C . THR A 1 99 ? -7.917 -4.343 -7.809 1.00 95.19 99 THR A C 1
ATOM 776 O O . THR A 1 99 ? -8.083 -3.116 -7.800 1.00 95.19 99 THR A O 1
ATOM 779 N N . LEU A 1 100 ? -6.983 -4.962 -7.088 1.00 97.69 100 LEU A N 1
ATOM 780 C CA . LEU A 1 100 ? -5.975 -4.276 -6.308 1.00 97.69 100 LEU A CA 1
ATOM 781 C C . LEU A 1 100 ? -4.773 -3.981 -7.200 1.00 97.69 100 LEU A C 1
ATOM 783 O O . LEU A 1 100 ? -4.199 -4.877 -7.817 1.00 97.69 100 LEU A O 1
ATOM 787 N N . VAL A 1 101 ? -4.369 -2.717 -7.220 1.00 97.50 101 VAL A N 1
ATOM 788 C CA . VAL A 1 101 ? -3.151 -2.257 -7.885 1.00 97.50 101 VAL A CA 1
ATOM 789 C C . VAL A 1 101 ? -2.163 -1.735 -6.850 1.00 97.50 101 VAL A C 1
ATOM 791 O O . VAL A 1 101 ? -2.551 -1.275 -5.777 1.00 97.50 101 VAL A O 1
ATOM 794 N N . LEU A 1 102 ? -0.874 -1.831 -7.136 1.00 97.19 102 LEU A N 1
ATOM 795 C CA . LEU A 1 102 ? 0.184 -1.319 -6.270 1.00 97.19 102 LEU A CA 1
ATOM 796 C C . LEU A 1 102 ? 1.435 -1.030 -7.073 1.00 97.19 102 LEU A C 1
ATOM 798 O O . LEU A 1 102 ? 1.562 -1.473 -8.209 1.00 97.19 102 LEU A O 1
ATOM 802 N N . GLU A 1 103 ? 2.388 -0.354 -6.455 1.00 95.00 103 GLU A N 1
ATOM 803 C CA . GLU A 1 103 ? 3.686 -0.094 -7.042 1.00 95.00 103 GLU A CA 1
ATOM 804 C C . GLU A 1 103 ? 4.816 -0.745 -6.249 1.00 95.00 103 GLU A C 1
ATOM 806 O O . GLU A 1 103 ? 4.831 -0.773 -5.017 1.00 95.00 103 GLU A O 1
ATOM 811 N N . VAL A 1 104 ? 5.812 -1.225 -6.982 1.00 95.56 104 VAL A N 1
ATOM 812 C CA . VAL A 1 104 ? 7.078 -1.730 -6.453 1.00 95.56 104 VAL A CA 1
ATOM 813 C C . VAL A 1 104 ? 8.231 -0.950 -7.061 1.00 95.56 104 VAL A C 1
ATOM 815 O O . VAL A 1 104 ? 8.155 -0.478 -8.192 1.00 95.56 104 VAL A O 1
ATOM 818 N N . GLU A 1 105 ? 9.321 -0.810 -6.318 1.00 94.31 105 GLU A N 1
ATOM 819 C CA . GLU A 1 105 ? 10.533 -0.183 -6.837 1.00 94.31 105 GLU A CA 1
ATOM 820 C C . GLU A 1 105 ? 11.127 -1.004 -7.982 1.00 94.31 105 GLU A C 1
ATOM 822 O O . GLU A 1 105 ? 11.256 -2.228 -7.886 1.00 94.31 105 GLU A O 1
ATOM 827 N N . ASP A 1 106 ? 11.533 -0.320 -9.049 1.00 94.19 106 ASP A N 1
ATOM 828 C CA . ASP A 1 106 ? 12.177 -0.951 -10.191 1.00 94.19 106 ASP A CA 1
ATOM 829 C C . ASP A 1 106 ? 13.549 -1.519 -9.778 1.00 94.19 106 ASP A C 1
ATOM 831 O O . ASP A 1 106 ? 14.411 -0.759 -9.318 1.00 94.19 106 ASP A O 1
ATOM 835 N N . PRO A 1 107 ? 13.802 -2.835 -9.915 1.00 93.69 107 PRO A N 1
ATOM 836 C CA . PRO A 1 107 ? 15.102 -3.416 -9.597 1.00 93.69 107 PRO A CA 1
ATOM 837 C C . PRO A 1 107 ? 16.249 -2.818 -10.418 1.00 93.69 107 PRO A C 1
ATOM 839 O O . PRO A 1 107 ? 17.378 -2.831 -9.943 1.00 93.69 107 PRO A O 1
ATOM 842 N N . ALA A 1 108 ? 15.980 -2.270 -11.610 1.00 92.25 108 ALA A N 1
ATOM 843 C CA . ALA A 1 108 ? 17.001 -1.614 -12.429 1.00 92.25 108 ALA A CA 1
ATOM 844 C C . ALA A 1 108 ? 17.571 -0.339 -11.777 1.00 92.25 108 ALA A C 1
ATOM 846 O O . ALA A 1 108 ? 18.694 0.053 -12.070 1.00 92.25 108 ALA A O 1
ATOM 847 N N . GLU A 1 109 ? 16.826 0.273 -10.854 1.00 91.94 109 GLU A N 1
ATOM 848 C CA . GLU A 1 109 ? 17.238 1.478 -10.122 1.00 91.94 109 GLU A CA 1
ATOM 849 C C . GLU A 1 109 ? 17.879 1.151 -8.759 1.00 91.94 109 GLU A C 1
ATOM 851 O O . GLU A 1 109 ? 17.991 2.021 -7.890 1.00 91.94 109 GLU A O 1
ATOM 856 N N . ALA A 1 110 ? 18.234 -0.116 -8.524 1.00 93.44 110 ALA A N 1
ATOM 857 C CA . ALA A 1 110 ? 18.796 -0.558 -7.257 1.00 93.44 110 ALA A CA 1
ATOM 858 C C . ALA A 1 110 ? 20.210 -0.009 -7.014 1.00 93.44 110 ALA A C 1
ATOM 860 O O . ALA A 1 110 ? 21.070 -0.004 -7.897 1.00 93.44 110 ALA A O 1
ATOM 861 N N . LYS A 1 111 ? 20.490 0.380 -5.769 1.00 93.00 111 LYS A N 1
ATOM 862 C CA . LYS A 1 111 ? 21.817 0.832 -5.325 1.00 93.00 111 LYS A CA 1
ATOM 863 C C . LYS A 1 111 ? 22.617 -0.337 -4.752 1.00 93.00 111 LYS A C 1
ATOM 865 O O . LYS A 1 111 ? 22.712 -0.510 -3.537 1.00 93.00 111 LYS A O 1
ATOM 870 N N . GLY A 1 112 ? 23.198 -1.126 -5.652 1.00 95.69 112 GLY A N 1
ATOM 871 C CA . GLY A 1 112 ? 24.004 -2.303 -5.323 1.00 95.69 112 GLY A CA 1
ATOM 872 C C . GLY A 1 112 ? 23.177 -3.540 -4.957 1.00 95.69 112 GLY A C 1
ATOM 873 O O . GLY A 1 112 ? 21.947 -3.504 -4.866 1.00 95.69 112 GLY A O 1
ATOM 874 N N . ASP A 1 113 ? 23.875 -4.651 -4.730 1.00 96.31 113 ASP A N 1
ATOM 875 C CA . ASP A 1 113 ? 23.271 -5.989 -4.660 1.00 96.31 113 ASP A CA 1
ATOM 876 C C . ASP A 1 113 ? 22.277 -6.160 -3.505 1.00 96.31 113 ASP A C 1
ATOM 878 O O . ASP A 1 113 ? 21.258 -6.839 -3.642 1.00 96.31 113 ASP A O 1
ATOM 882 N N . ALA A 1 114 ? 22.542 -5.520 -2.363 1.00 96.12 114 ALA A N 1
ATOM 883 C CA . ALA A 1 114 ? 21.672 -5.608 -1.194 1.00 96.12 114 ALA A CA 1
ATOM 884 C C . ALA A 1 114 ? 20.295 -4.965 -1.447 1.00 96.12 114 ALA A C 1
ATOM 886 O O . ALA A 1 114 ? 19.270 -5.558 -1.099 1.00 96.12 114 ALA A O 1
ATOM 887 N N . ASP A 1 115 ? 20.260 -3.785 -2.076 1.00 94.62 115 ASP A N 1
ATOM 888 C CA . ASP A 1 115 ? 19.014 -3.107 -2.457 1.00 94.62 115 ASP A CA 1
ATOM 889 C C . ASP A 1 115 ? 18.288 -3.898 -3.553 1.00 94.62 115 ASP A C 1
ATOM 891 O O . ASP A 1 115 ? 17.100 -4.202 -3.430 1.00 94.62 115 ASP A O 1
ATOM 895 N N . PHE A 1 116 ? 19.027 -4.370 -4.562 1.00 96.38 116 PHE A N 1
ATOM 896 C CA . PHE A 1 116 ? 18.479 -5.213 -5.625 1.00 96.38 116 PHE A CA 1
ATOM 897 C C . PHE A 1 116 ? 17.772 -6.456 -5.061 1.00 96.38 116 PHE A C 1
ATOM 899 O O . PHE A 1 116 ? 16.623 -6.750 -5.408 1.00 96.38 116 PHE A O 1
ATOM 906 N N . ALA A 1 117 ? 18.413 -7.149 -4.115 1.00 96.38 117 ALA A N 1
ATOM 907 C CA . ALA A 1 117 ? 17.844 -8.310 -3.440 1.00 96.38 117 ALA A CA 1
ATOM 908 C C . A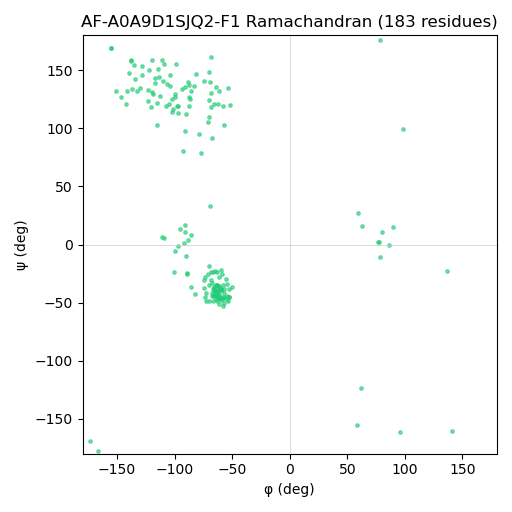LA A 1 117 ? 16.599 -7.965 -2.601 1.00 96.38 117 ALA A C 1
ATOM 910 O O . ALA A 1 117 ? 15.668 -8.770 -2.507 1.00 96.38 117 ALA A O 1
ATOM 911 N N . VAL A 1 118 ? 16.537 -6.782 -1.977 1.00 93.62 118 VAL A N 1
ATOM 912 C CA . VAL A 1 118 ? 15.333 -6.313 -1.265 1.00 93.62 118 VAL A CA 1
ATOM 913 C C . VAL A 1 118 ? 14.183 -6.066 -2.244 1.00 93.62 118 VAL A C 1
ATOM 915 O O . VAL A 1 118 ? 13.088 -6.592 -2.020 1.00 93.62 118 VAL A O 1
ATOM 918 N N . ARG A 1 119 ? 14.421 -5.347 -3.346 1.00 95.62 119 ARG A N 1
ATOM 919 C CA . ARG A 1 119 ? 13.401 -5.055 -4.370 1.00 95.62 119 ARG A CA 1
ATOM 920 C C . ARG A 1 119 ? 12.855 -6.332 -5.004 1.00 95.62 119 ARG A C 1
ATOM 922 O O . ARG A 1 119 ? 11.642 -6.534 -5.045 1.00 95.62 119 ARG A O 1
ATOM 929 N N . LYS A 1 120 ? 13.733 -7.269 -5.378 1.00 96.88 120 LYS A N 1
ATOM 930 C CA . LYS A 1 120 ? 13.333 -8.585 -5.905 1.00 96.88 120 LYS A CA 1
ATOM 931 C C . LYS A 1 120 ? 12.495 -9.391 -4.914 1.00 96.88 120 LYS A C 1
ATOM 933 O O . LYS A 1 120 ? 11.521 -10.018 -5.324 1.00 96.88 120 LYS A O 1
ATOM 938 N N . ARG A 1 121 ? 12.816 -9.358 -3.614 1.00 94.56 121 ARG A N 1
ATOM 939 C CA . ARG A 1 121 ? 11.999 -10.026 -2.584 1.00 94.56 121 ARG A CA 1
ATOM 940 C C . ARG A 1 121 ? 10.609 -9.406 -2.440 1.00 94.56 121 ARG A C 1
ATOM 942 O O . ARG A 1 121 ? 9.656 -10.157 -2.237 1.00 94.56 121 ARG A O 1
ATOM 949 N N . ARG A 1 122 ? 10.484 -8.076 -2.551 1.00 93.75 122 ARG A N 1
ATOM 950 C CA . ARG A 1 122 ? 9.186 -7.372 -2.543 1.00 93.75 122 ARG A CA 1
ATOM 951 C C . ARG A 1 122 ? 8.335 -7.766 -3.746 1.00 93.75 122 ARG A C 1
ATOM 953 O O . ARG A 1 122 ? 7.180 -8.127 -3.562 1.00 93.75 122 ARG A O 1
ATOM 960 N N . ILE A 1 123 ? 8.921 -7.785 -4.941 1.00 97.50 123 ILE A N 1
ATOM 961 C CA . ILE A 1 123 ? 8.238 -8.237 -6.163 1.00 97.50 123 ILE A CA 1
ATOM 962 C C . ILE A 1 123 ? 7.754 -9.680 -5.998 1.00 97.50 123 ILE A C 1
ATOM 964 O O . ILE A 1 123 ? 6.561 -9.942 -6.103 1.00 97.50 123 ILE A O 1
ATOM 968 N N . ALA A 1 124 ? 8.648 -10.593 -5.608 1.00 97.00 124 ALA A N 1
ATOM 969 C CA . ALA A 1 124 ? 8.306 -12.004 -5.446 1.00 97.00 124 ALA A CA 1
ATOM 970 C C . ALA A 1 124 ? 7.229 -12.244 -4.371 1.00 97.00 124 ALA A C 1
ATOM 972 O O . ALA A 1 124 ? 6.496 -13.230 -4.432 1.00 97.00 124 ALA A O 1
ATOM 973 N N . PHE A 1 125 ? 7.137 -11.378 -3.356 1.00 95.69 125 PHE A N 1
ATOM 974 C CA . PHE A 1 125 ? 6.056 -11.424 -2.372 1.00 95.69 125 PHE A CA 1
ATOM 975 C C . PHE A 1 125 ? 4.687 -11.186 -3.018 1.00 95.69 125 PHE A C 1
ATOM 977 O O . PHE A 1 125 ? 3.771 -11.965 -2.761 1.00 95.69 125 PHE A O 1
ATOM 984 N N . TYR A 1 126 ? 4.568 -10.174 -3.878 1.00 97.88 126 TYR A N 1
ATOM 985 C CA . TYR A 1 126 ? 3.320 -9.878 -4.578 1.00 97.88 126 TYR A CA 1
ATOM 986 C C . TYR A 1 126 ? 3.030 -10.881 -5.704 1.00 97.88 126 TYR A C 1
ATOM 988 O O . TYR A 1 126 ? 1.890 -11.316 -5.830 1.00 97.88 126 TYR A O 1
ATOM 996 N N . GLU A 1 127 ? 4.044 -11.352 -6.436 1.00 97.94 127 GLU A N 1
ATOM 997 C CA . GLU A 1 127 ? 3.874 -12.409 -7.453 1.00 97.94 127 GLU A CA 1
ATOM 998 C C . GLU A 1 127 ? 3.277 -13.688 -6.848 1.00 97.94 127 GLU A C 1
ATOM 1000 O O . GLU A 1 127 ? 2.306 -14.234 -7.366 1.00 97.94 127 GLU A O 1
ATOM 1005 N N . ARG A 1 128 ? 3.773 -14.131 -5.681 1.00 96.69 128 ARG A N 1
ATOM 1006 C CA . ARG A 1 128 ? 3.191 -15.281 -4.960 1.00 96.69 128 ARG A CA 1
ATOM 1007 C C . ARG A 1 128 ? 1.751 -15.050 -4.501 1.00 96.69 128 ARG A C 1
ATOM 1009 O O . ARG A 1 128 ? 1.035 -16.016 -4.262 1.00 96.69 128 ARG A O 1
ATOM 1016 N N . ALA A 1 129 ? 1.343 -13.795 -4.343 1.00 95.88 129 ALA A N 1
ATOM 1017 C CA . ALA A 1 129 ? -0.022 -13.423 -3.992 1.00 95.88 129 ALA A CA 1
ATOM 1018 C C . ALA A 1 129 ? -0.937 -13.247 -5.221 1.00 95.88 129 ALA A C 1
ATOM 1020 O O . ALA A 1 129 ? -2.103 -12.888 -5.049 1.00 95.88 129 ALA A O 1
ATOM 1021 N N . GLY A 1 130 ? -0.432 -13.522 -6.430 1.00 96.81 130 GLY A N 1
ATOM 1022 C CA . GLY A 1 130 ? -1.179 -13.444 -7.684 1.00 96.81 130 GLY A CA 1
ATOM 1023 C C . GLY A 1 130 ? -1.128 -12.080 -8.368 1.00 96.81 130 GLY A C 1
ATOM 1024 O O . GLY A 1 130 ? -1.947 -11.830 -9.243 1.00 96.81 130 GLY A O 1
ATOM 1025 N N . PHE A 1 131 ? -0.209 -11.195 -7.971 1.00 98.06 131 PHE A N 1
ATOM 1026 C CA . PHE A 1 131 ? 0.001 -9.934 -8.677 1.00 98.06 131 PHE A CA 1
ATOM 1027 C C . PHE A 1 131 ? 0.909 -10.140 -9.882 1.00 98.06 131 PHE A C 1
ATOM 1029 O O . PHE A 1 131 ? 1.974 -10.747 -9.777 1.00 98.06 131 PHE A O 1
ATOM 1036 N N . GLU A 1 132 ? 0.540 -9.530 -10.996 1.00 97.38 132 GLU A N 1
ATOM 1037 C CA . GLU A 1 132 ? 1.349 -9.480 -12.200 1.00 97.38 132 GLU A CA 1
ATOM 1038 C C . GLU A 1 132 ? 1.862 -8.066 -12.432 1.00 97.38 132 GLU A C 1
ATOM 1040 O O . GLU A 1 132 ? 1.168 -7.073 -12.207 1.00 97.38 132 GLU A O 1
ATOM 1045 N N . MET A 1 133 ? 3.108 -7.976 -12.883 1.00 96.06 133 MET A N 1
ATOM 1046 C CA . MET A 1 133 ? 3.718 -6.711 -13.251 1.00 96.06 133 MET A CA 1
ATOM 1047 C C . MET A 1 133 ? 3.085 -6.172 -14.535 1.00 96.06 133 MET A C 1
ATOM 1049 O O . MET A 1 133 ? 3.133 -6.826 -15.579 1.00 96.06 133 MET A O 1
ATOM 1053 N N . LEU A 1 134 ? 2.562 -4.949 -14.483 1.00 94.31 134 LEU A N 1
ATOM 1054 C CA . LEU A 1 134 ? 2.028 -4.285 -15.662 1.00 94.31 134 LEU A CA 1
ATOM 1055 C C . LEU A 1 134 ? 3.178 -3.816 -16.563 1.00 94.31 134 LEU A C 1
ATOM 1057 O O . LEU A 1 134 ? 4.242 -3.377 -16.106 1.00 94.31 134 LEU A O 1
ATOM 1061 N N . LYS A 1 135 ? 2.973 -3.958 -17.872 1.00 89.81 135 LYS A N 1
ATOM 1062 C CA . LYS A 1 135 ? 3.924 -3.549 -18.912 1.00 89.81 135 LYS A CA 1
ATOM 1063 C C . LYS A 1 135 ? 3.512 -2.195 -19.484 1.00 89.81 135 LYS A C 1
ATOM 1065 O O . LYS A 1 135 ? 2.336 -1.845 -19.441 1.00 89.81 135 LYS A O 1
ATOM 1070 N N . GLY A 1 136 ? 4.468 -1.454 -20.044 1.00 83.81 136 GLY A N 1
ATOM 1071 C CA . GLY A 1 136 ? 4.164 -0.209 -20.755 1.00 83.81 136 GLY A CA 1
ATOM 1072 C C . GLY A 1 136 ? 3.940 1.004 -19.851 1.00 83.81 136 GLY A C 1
ATOM 1073 O O . GLY A 1 136 ? 3.507 2.040 -20.340 1.00 83.81 136 GLY A O 1
ATOM 1074 N N . VAL A 1 137 ? 4.240 0.911 -18.551 1.00 86.50 137 VAL A N 1
ATOM 1075 C CA . VAL A 1 137 ? 4.147 2.043 -17.620 1.00 86.50 137 VAL A CA 1
ATOM 1076 C C . VAL A 1 137 ? 5.229 1.964 -16.539 1.00 86.50 137 VAL A C 1
ATOM 1078 O O . VAL A 1 137 ? 5.382 0.964 -15.836 1.00 86.50 137 VAL A O 1
ATOM 1081 N N . ARG A 1 138 ? 5.976 3.057 -16.398 1.00 90.00 138 ARG A N 1
ATOM 1082 C CA . ARG A 1 138 ? 6.980 3.298 -15.360 1.00 90.00 138 ARG A CA 1
ATOM 1083 C C . ARG A 1 138 ? 6.748 4.688 -14.778 1.00 90.00 138 ARG A C 1
ATOM 1085 O O . ARG A 1 138 ? 6.585 5.669 -15.507 1.00 90.00 138 ARG A O 1
ATOM 1092 N N . LEU A 1 139 ? 6.728 4.775 -13.455 1.00 87.31 139 LEU A N 1
ATOM 1093 C CA . LEU A 1 139 ? 6.461 6.010 -12.729 1.00 87.31 139 LEU A CA 1
ATOM 1094 C C . LEU A 1 139 ? 7.760 6.599 -12.209 1.00 87.31 139 LEU A C 1
ATOM 1096 O O . LEU A 1 139 ? 8.393 6.017 -11.331 1.00 87.31 139 LEU A O 1
ATOM 1100 N N . LEU A 1 140 ? 8.141 7.766 -12.721 1.00 85.38 140 LEU A N 1
ATOM 1101 C CA . LEU A 1 140 ? 9.288 8.496 -12.208 1.00 85.38 140 LEU A CA 1
ATOM 1102 C C . LEU A 1 140 ? 8.827 9.448 -11.105 1.00 85.38 140 LEU A C 1
ATOM 1104 O O . LEU A 1 140 ? 8.113 10.425 -11.354 1.00 85.38 140 LEU A O 1
ATOM 1108 N N . ILE A 1 141 ? 9.260 9.153 -9.882 1.00 78.69 141 ILE A N 1
ATOM 1109 C CA . ILE A 1 141 ? 8.974 9.956 -8.697 1.00 78.69 141 ILE A CA 1
ATOM 1110 C C . ILE A 1 141 ? 10.275 10.469 -8.070 1.00 78.69 141 ILE A C 1
ATOM 1112 O O . ILE A 1 141 ? 11.340 9.870 -8.259 1.00 78.69 141 ILE A O 1
ATOM 1116 N N . PRO A 1 142 ? 10.224 11.548 -7.269 1.00 73.12 142 PRO A N 1
ATOM 1117 C CA . PRO A 1 142 ? 11.310 11.868 -6.353 1.00 73.12 142 PRO A CA 1
ATOM 1118 C C . PRO A 1 142 ? 11.536 10.667 -5.415 1.00 73.12 142 PRO A C 1
ATOM 1120 O O . PRO A 1 142 ? 10.741 10.424 -4.517 1.00 73.12 142 PRO A O 1
ATOM 1123 N N . GLY A 1 143 ? 12.574 9.867 -5.663 1.00 75.38 143 GLY A N 1
ATOM 1124 C CA . GLY A 1 143 ? 12.830 8.614 -4.934 1.00 75.38 143 GLY A CA 1
ATOM 1125 C C . GLY A 1 143 ? 13.246 7.443 -5.826 1.00 75.38 143 GLY A C 1
ATOM 1126 O O . GLY A 1 143 ? 13.951 6.553 -5.359 1.00 75.38 143 GLY A O 1
ATOM 1127 N N . GLY A 1 144 ? 12.904 7.483 -7.116 1.00 84.88 144 GLY A N 1
ATOM 1128 C CA . GLY A 1 144 ? 13.301 6.472 -8.094 1.00 84.88 144 GLY A CA 1
ATOM 1129 C C . GLY A 1 144 ? 12.190 6.158 -9.087 1.00 84.88 144 GLY A C 1
ATOM 1130 O O . GLY A 1 144 ? 11.249 6.937 -9.261 1.00 84.88 144 GLY A O 1
ATOM 1131 N N . VAL A 1 145 ? 12.311 5.003 -9.737 1.00 90.38 145 VAL A N 1
ATOM 1132 C CA . VAL A 1 145 ? 11.286 4.482 -10.640 1.00 90.38 145 VAL A CA 1
ATOM 1133 C C . VAL A 1 145 ? 10.449 3.440 -9.915 1.00 90.38 145 VAL A C 1
ATOM 1135 O O . VAL A 1 145 ? 10.978 2.498 -9.322 1.00 90.38 145 VAL A O 1
ATOM 1138 N N . LEU A 1 146 ? 9.137 3.611 -9.987 1.00 91.56 146 LEU A N 1
ATOM 1139 C CA . LEU A 1 146 ? 8.157 2.643 -9.534 1.00 91.56 146 LEU A CA 1
ATOM 1140 C C . LEU A 1 146 ? 7.532 1.930 -10.733 1.00 91.56 146 LEU A C 1
ATOM 1142 O O . LEU A 1 146 ? 7.320 2.519 -11.797 1.00 91.56 146 LEU A O 1
ATOM 1146 N N . ARG A 1 147 ? 7.215 0.655 -10.543 1.00 94.44 147 ARG A N 1
ATOM 1147 C CA . ARG A 1 147 ? 6.521 -0.178 -11.513 1.00 94.44 147 ARG A CA 1
ATOM 1148 C C . ARG A 1 147 ? 5.210 -0.694 -10.934 1.00 94.44 147 ARG A C 1
ATOM 1150 O O . ARG A 1 147 ? 5.228 -1.229 -9.824 1.00 94.44 147 ARG A O 1
ATOM 1157 N N . PRO A 1 148 ? 4.093 -0.570 -11.660 1.00 95.38 148 PRO A N 1
ATOM 1158 C CA . PRO A 1 148 ? 2.822 -1.031 -11.152 1.00 95.38 148 PRO A CA 1
ATOM 1159 C C . PRO A 1 148 ? 2.625 -2.535 -11.339 1.00 95.38 148 PRO A C 1
ATOM 1161 O O . PRO A 1 148 ? 3.061 -3.130 -12.325 1.00 95.38 148 PRO A O 1
ATOM 1164 N N . MET A 1 149 ? 1.922 -3.136 -10.389 1.00 97.69 149 MET A N 1
ATOM 1165 C CA . MET A 1 149 ? 1.449 -4.512 -10.408 1.00 97.69 149 MET A CA 1
ATOM 1166 C C . MET A 1 149 ? -0.051 -4.547 -10.101 1.00 97.69 149 MET A C 1
ATOM 1168 O O . MET A 1 149 ? -0.554 -3.668 -9.399 1.00 97.69 149 MET A O 1
ATOM 1172 N N . ALA A 1 150 ? -0.753 -5.571 -10.579 1.00 97.50 150 ALA A N 1
ATOM 1173 C CA . ALA A 1 150 ? -2.178 -5.772 -10.317 1.00 97.50 150 ALA A CA 1
ATOM 1174 C C . ALA A 1 150 ? -2.503 -7.247 -10.063 1.00 97.50 150 ALA A C 1
ATOM 1176 O O . ALA A 1 150 ? -1.878 -8.117 -10.658 1.00 97.50 150 ALA A O 1
ATOM 1177 N N . ASP A 1 151 ? -3.490 -7.533 -9.212 1.00 96.88 151 ASP A N 1
ATOM 1178 C CA . ASP A 1 151 ? -3.972 -8.900 -8.935 1.00 96.88 151 ASP A CA 1
ATOM 1179 C C . ASP A 1 151 ? -5.122 -9.356 -9.850 1.00 96.88 151 ASP A C 1
ATOM 1181 O O . ASP A 1 151 ? -5.779 -10.370 -9.600 1.00 96.88 151 ASP A O 1
ATOM 1185 N N . GLY A 1 152 ? -5.384 -8.580 -10.897 1.00 94.19 152 GLY A N 1
ATOM 1186 C CA . GLY A 1 152 ? -6.448 -8.790 -11.859 1.00 94.19 152 GLY A CA 1
ATOM 1187 C C . GLY A 1 152 ? -6.251 -7.917 -13.093 1.00 94.19 152 GLY A C 1
ATOM 1188 O O . GLY A 1 152 ? -5.264 -7.190 -13.221 1.00 94.19 152 GLY A O 1
ATOM 1189 N N . LYS A 1 153 ? -7.206 -7.993 -14.022 1.00 91.44 153 LYS A N 1
ATOM 1190 C CA . LYS A 1 153 ? -7.130 -7.265 -15.288 1.00 91.44 153 LYS A CA 1
ATOM 1191 C C . LYS A 1 153 ? -7.268 -5.760 -15.053 1.00 91.44 153 LYS A C 1
ATOM 1193 O O . LYS A 1 153 ? -8.217 -5.315 -14.416 1.00 91.44 153 LYS A O 1
ATOM 1198 N N . VAL A 1 154 ? -6.349 -4.992 -15.628 1.00 91.88 154 VAL A N 1
ATOM 1199 C CA . VAL A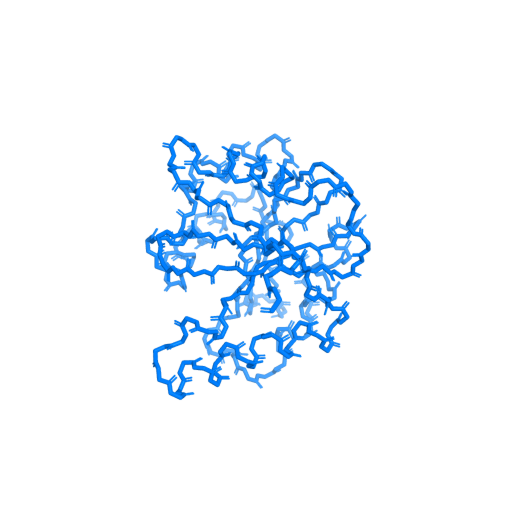 1 154 ? -6.445 -3.533 -15.721 1.00 91.88 154 VAL A CA 1
ATOM 1200 C C . VAL A 1 154 ? -6.564 -3.180 -17.197 1.00 91.88 154 VAL A C 1
ATOM 1202 O O . VAL A 1 154 ? -5.721 -3.574 -18.002 1.00 91.88 154 VAL A O 1
ATOM 1205 N N . GLU A 1 155 ? -7.643 -2.497 -17.560 1.00 86.94 155 GLU A N 1
ATOM 1206 C CA . GLU A 1 155 ? -7.961 -2.145 -18.946 1.00 86.94 155 GLU A CA 1
ATOM 1207 C C . GLU A 1 155 ? -7.788 -0.646 -19.206 1.00 86.94 155 GLU A C 1
ATOM 1209 O O . GLU A 1 155 ? -7.918 0.181 -18.301 1.00 86.94 155 GLU A O 1
ATOM 1214 N N . GLY A 1 156 ? -7.554 -0.304 -20.475 1.00 86.44 156 GLY A N 1
ATOM 1215 C CA . GLY A 1 156 ? -7.444 1.073 -20.949 1.00 86.44 156 GLY A CA 1
ATOM 1216 C C . GLY A 1 156 ? -6.006 1.589 -21.026 1.00 86.44 156 GLY A C 1
ATOM 1217 O O . GLY A 1 156 ? -5.042 0.827 -21.075 1.00 86.44 156 GLY A O 1
ATOM 1218 N N . ASP A 1 157 ? -5.881 2.912 -21.076 1.00 89.44 157 ASP A N 1
ATOM 1219 C CA . ASP A 1 157 ? -4.604 3.625 -21.116 1.00 89.44 157 ASP A CA 1
ATOM 1220 C C . ASP A 1 157 ? -4.002 3.677 -19.700 1.00 89.44 157 ASP A C 1
ATOM 1222 O O . ASP A 1 157 ? -4.373 4.522 -18.879 1.00 89.44 157 ASP A O 1
ATOM 1226 N N . LEU A 1 158 ? -3.108 2.726 -19.391 1.00 89.56 158 LEU A N 1
ATOM 1227 C CA . LEU A 1 158 ? -2.469 2.630 -18.071 1.00 89.56 158 LEU A CA 1
ATOM 1228 C C . LEU A 1 158 ? -1.719 3.921 -17.699 1.00 89.56 158 LEU A C 1
ATOM 1230 O O . LEU A 1 158 ? -1.920 4.417 -16.591 1.00 89.56 158 LEU A O 1
ATOM 1234 N N . PRO A 1 159 ? -0.902 4.527 -18.580 1.00 88.31 159 PRO A N 1
ATOM 1235 C CA . PRO A 1 159 ? -0.291 5.825 -18.294 1.00 88.31 159 PRO A CA 1
ATOM 1236 C C . PRO A 1 159 ? -1.308 6.899 -17.894 1.00 88.31 159 PRO A C 1
ATOM 1238 O O . PRO A 1 159 ? -1.134 7.559 -16.868 1.00 88.31 159 PRO A O 1
ATOM 1241 N N . ALA A 1 160 ? -2.398 7.061 -18.645 1.0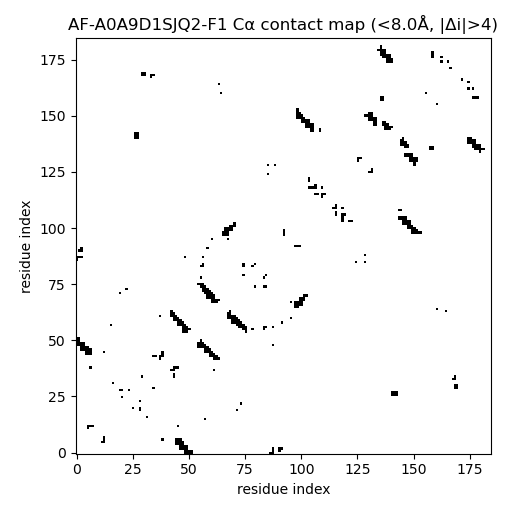0 88.12 160 ALA A N 1
ATOM 1242 C CA . ALA A 1 160 ? -3.425 8.044 -18.312 1.00 88.12 160 ALA A CA 1
ATOM 1243 C C . ALA A 1 160 ? -4.114 7.735 -16.971 1.00 88.12 160 ALA A C 1
ATOM 1245 O O . ALA A 1 160 ? -4.343 8.652 -16.174 1.00 88.12 160 ALA A O 1
ATOM 1246 N N . LEU A 1 161 ? -4.399 6.458 -16.694 1.00 90.06 161 LEU A N 1
ATOM 1247 C CA . LEU A 1 161 ? -4.992 6.005 -15.435 1.00 90.06 161 LEU A CA 1
ATOM 1248 C C . LEU A 1 161 ? -4.088 6.331 -14.237 1.00 90.06 161 LEU A C 1
ATOM 1250 O O . LEU A 1 161 ? -4.536 6.979 -13.289 1.00 90.06 161 LEU A O 1
ATOM 1254 N N . TRP A 1 162 ? -2.805 5.966 -14.303 1.00 89.69 162 TRP A N 1
ATOM 1255 C CA . TRP A 1 162 ? -1.845 6.260 -13.237 1.00 89.69 162 TRP A CA 1
ATOM 1256 C C . TRP A 1 162 ? -1.644 7.765 -13.052 1.00 89.69 162 TRP A C 1
ATOM 1258 O O . TRP A 1 162 ? -1.571 8.241 -11.917 1.00 89.69 162 TRP A O 1
ATOM 1268 N N . LEU A 1 163 ? -1.632 8.548 -14.136 1.00 86.88 163 LEU A N 1
ATOM 1269 C CA . LEU A 1 163 ? -1.537 10.007 -14.038 1.00 86.88 163 LEU A CA 1
ATOM 1270 C C . LEU A 1 163 ? -2.729 10.587 -13.284 1.00 86.88 163 LEU A C 1
ATOM 1272 O O . LEU A 1 163 ? -2.567 11.484 -12.456 1.00 86.88 163 LEU A O 1
ATOM 1276 N N . ALA A 1 164 ? -3.928 10.088 -13.579 1.00 89.44 164 ALA A N 1
ATOM 1277 C CA . ALA A 1 164 ? -5.155 10.532 -12.943 1.00 89.44 164 ALA A CA 1
ATOM 1278 C C . ALA A 1 164 ? -5.174 10.180 -11.447 1.00 89.44 164 ALA A C 1
ATOM 1280 O O . ALA A 1 164 ? -5.465 11.056 -10.631 1.00 89.44 164 ALA A O 1
ATOM 1281 N N . MET A 1 165 ? -4.764 8.960 -11.081 1.00 90.12 165 MET A N 1
ATOM 1282 C CA . MET A 1 165 ? -4.618 8.542 -9.680 1.00 90.12 165 MET A CA 1
ATOM 1283 C C . MET A 1 165 ? -3.656 9.463 -8.924 1.00 90.12 165 MET A C 1
ATOM 1285 O O . MET A 1 165 ? -3.996 10.035 -7.886 1.00 90.12 165 MET A O 1
ATOM 1289 N N . TYR A 1 166 ? -2.468 9.692 -9.482 1.00 87.44 166 TYR A N 1
ATOM 1290 C CA . TYR A 1 166 ? -1.447 10.499 -8.826 1.00 87.44 166 TYR A CA 1
ATOM 1291 C C . TYR A 1 166 ? -1.766 11.996 -8.783 1.00 87.44 166 TYR A C 1
ATOM 1293 O O . TYR A 1 166 ? -1.327 12.676 -7.856 1.00 87.44 166 TYR A O 1
ATOM 1301 N N . ARG A 1 167 ? -2.579 12.525 -9.704 1.00 86.94 167 ARG A N 1
ATOM 1302 C CA . ARG A 1 167 ? -3.105 13.899 -9.604 1.00 86.94 167 ARG A CA 1
ATOM 1303 C C . ARG A 1 167 ? -3.970 14.093 -8.356 1.00 86.94 167 ARG A C 1
ATOM 1305 O O . ARG A 1 167 ? -3.900 15.160 -7.745 1.00 86.94 167 ARG A O 1
ATOM 1312 N N . GLU A 1 168 ? -4.737 13.080 -7.942 1.00 87.44 168 GLU A N 1
ATOM 1313 C CA . GLU A 1 168 ? -5.499 13.144 -6.686 1.00 87.44 168 GLU A CA 1
ATOM 1314 C C . GLU A 1 168 ? -4.597 13.103 -5.448 1.00 87.44 168 GLU A C 1
ATOM 1316 O O . GLU A 1 168 ? -4.894 13.762 -4.449 1.00 87.44 168 GLU A O 1
ATOM 1321 N N . LEU A 1 169 ? -3.495 12.350 -5.515 1.00 86.75 169 LEU A N 1
ATOM 1322 C CA . LEU A 1 169 ? -2.581 12.126 -4.394 1.00 86.75 169 LEU A CA 1
ATOM 1323 C C . LEU A 1 169 ? -1.566 13.263 -4.210 1.00 86.75 169 LEU A C 1
ATOM 1325 O O . LEU A 1 169 ? -1.310 13.698 -3.088 1.00 86.75 169 LEU A O 1
ATOM 1329 N N . ALA A 1 170 ? -0.988 13.782 -5.289 1.00 75.69 170 ALA A N 1
ATOM 1330 C CA . ALA A 1 170 ? 0.154 14.690 -5.219 1.00 75.69 170 ALA A CA 1
ATOM 1331 C C . ALA A 1 170 ? -0.234 16.178 -5.115 1.00 75.69 170 ALA A C 1
ATOM 1333 O O . ALA A 1 170 ? 0.541 16.989 -4.599 1.00 75.69 170 ALA A O 1
ATOM 1334 N N . GLY A 1 171 ? -1.417 16.580 -5.595 1.00 62.50 171 GLY A N 1
ATOM 1335 C CA . GLY A 1 171 ? -1.606 17.983 -5.985 1.00 62.50 171 GLY A CA 1
ATOM 1336 C C . GLY A 1 171 ? -0.582 18.385 -7.065 1.00 62.50 171 GLY A C 1
ATOM 1337 O O . GLY A 1 171 ? -0.084 17.526 -7.779 1.00 62.50 171 GLY A O 1
ATOM 1338 N N . ALA A 1 172 ? -0.244 19.671 -7.205 1.00 40.44 172 ALA A N 1
ATOM 1339 C CA . ALA A 1 172 ? 0.594 20.214 -8.292 1.00 40.44 172 ALA A CA 1
ATOM 1340 C C . ALA A 1 172 ? 2.099 19.812 -8.286 1.00 40.44 172 ALA A C 1
ATOM 1342 O O . ALA A 1 172 ? 2.944 20.611 -8.682 1.00 40.44 172 ALA A O 1
ATOM 1343 N N . PHE A 1 173 ? 2.465 18.610 -7.833 1.00 49.81 173 PHE A N 1
ATOM 1344 C CA . PHE A 1 173 ? 3.834 18.091 -7.926 1.00 49.81 173 PHE A CA 1
ATOM 1345 C C . PHE A 1 173 ? 4.022 17.250 -9.196 1.00 49.81 173 PHE A C 1
ATOM 1347 O O . PHE A 1 173 ? 3.190 16.411 -9.532 1.00 49.81 173 PHE A O 1
ATOM 1354 N N . GLY A 1 174 ? 5.125 17.504 -9.907 1.00 53.78 174 GLY A N 1
ATOM 1355 C CA . GLY A 1 174 ? 5.447 16.874 -11.187 1.00 53.78 174 GLY A CA 1
ATOM 1356 C C . GLY A 1 174 ? 5.825 15.406 -11.028 1.00 53.78 174 GLY A C 1
ATOM 1357 O O . GLY A 1 174 ? 6.926 15.091 -10.584 1.00 53.78 174 GLY A O 1
ATOM 1358 N N . ILE A 1 175 ? 4.910 14.521 -11.407 1.00 61.22 175 ILE A N 1
ATOM 1359 C CA . ILE A 1 175 ? 5.183 13.103 -11.636 1.00 61.22 175 ILE A CA 1
ATOM 1360 C C . ILE A 1 175 ? 5.327 12.927 -13.136 1.00 61.22 175 ILE A C 1
ATOM 1362 O O . ILE A 1 175 ? 4.451 13.339 -13.899 1.00 61.22 175 ILE A O 1
ATOM 1366 N N . PHE A 1 176 ? 6.441 12.333 -13.549 1.00 62.16 176 PHE A N 1
ATOM 1367 C CA . PHE A 1 176 ? 6.689 12.040 -14.950 1.00 62.16 176 PHE A CA 1
ATOM 1368 C C . PHE A 1 176 ? 6.396 10.564 -15.175 1.00 62.16 176 PHE A C 1
ATOM 1370 O O . PHE A 1 176 ? 7.037 9.691 -14.594 1.00 62.16 176 PHE A O 1
ATOM 1377 N N . LEU A 1 177 ? 5.399 10.282 -16.003 1.00 63.53 177 LEU A N 1
ATOM 1378 C CA . LEU A 1 177 ? 5.121 8.924 -16.443 1.00 63.53 177 LEU A CA 1
ATOM 1379 C C . LEU A 1 177 ? 5.888 8.660 -17.723 1.00 63.53 177 LEU A C 1
ATOM 1381 O O . LEU A 1 177 ? 5.909 9.500 -18.622 1.00 63.53 177 LEU A O 1
ATOM 1385 N N . ARG A 1 178 ? 6.511 7.490 -17.796 1.00 67.62 178 ARG A N 1
ATOM 1386 C CA . ARG A 1 178 ? 7.087 6.971 -19.029 1.00 67.62 178 ARG A CA 1
ATOM 1387 C C . ARG A 1 178 ? 6.364 5.695 -19.397 1.00 67.62 178 ARG A C 1
ATOM 1389 O O . ARG A 1 178 ? 6.064 4.873 -18.533 1.00 67.62 178 ARG A O 1
ATOM 1396 N N . THR A 1 179 ? 6.101 5.543 -20.679 1.00 61.62 179 THR A N 1
ATOM 1397 C CA . THR A 1 179 ? 5.704 4.268 -21.252 1.00 61.62 179 THR A CA 1
ATOM 1398 C C . THR A 1 179 ? 6.958 3.515 -21.642 1.00 61.62 179 THR A C 1
ATOM 1400 O O . THR A 1 179 ? 7.913 4.124 -22.122 1.00 61.62 179 THR A O 1
ATOM 1403 N N . ASP A 1 180 ? 6.986 2.205 -21.411 1.00 61.38 180 ASP A N 1
ATOM 1404 C CA . ASP A 1 180 ? 7.954 1.388 -22.134 1.00 61.38 180 ASP A CA 1
ATOM 1405 C C . ASP A 1 180 ? 7.472 1.377 -23.583 1.00 61.38 180 ASP A C 1
ATOM 1407 O O . ASP A 1 180 ? 6.412 0.816 -23.873 1.00 61.38 180 ASP A O 1
ATOM 1411 N N . ASP A 1 181 ? 8.205 2.048 -24.469 1.00 47.69 181 ASP A N 1
ATOM 1412 C CA . ASP A 1 181 ? 8.013 1.862 -25.899 1.00 47.69 181 ASP A CA 1
ATOM 1413 C C . ASP A 1 181 ? 8.227 0.375 -26.189 1.00 47.69 181 ASP A C 1
ATOM 1415 O O . ASP A 1 181 ? 9.283 -0.201 -25.907 1.00 47.69 181 ASP A O 1
ATOM 1419 N N . ALA A 1 182 ? 7.190 -0.279 -26.706 1.00 42.47 182 ALA A N 1
ATOM 1420 C CA . ALA A 1 182 ? 7.333 -1.598 -27.287 1.00 42.47 182 ALA A CA 1
ATOM 1421 C C . ALA A 1 182 ? 8.184 -1.451 -28.558 1.00 42.47 182 ALA A C 1
ATOM 1423 O O . ALA A 1 182 ? 7.652 -1.196 -29.632 1.00 42.47 182 ALA A O 1
ATOM 1424 N N . GLY A 1 183 ? 9.501 -1.598 -28.412 1.00 38.94 183 GLY A N 1
ATOM 1425 C CA . GLY A 1 183 ? 10.452 -1.684 -29.518 1.00 38.94 183 GLY A CA 1
ATOM 1426 C C . GLY A 1 183 ? 11.172 -0.376 -29.840 1.00 38.94 183 GLY A C 1
ATOM 1427 O O . GLY A 1 183 ? 10.681 0.453 -30.597 1.00 38.94 183 GLY A O 1
ATOM 1428 N N . ALA A 1 184 ? 12.403 -0.260 -29.352 1.00 28.02 184 ALA A N 1
ATOM 1429 C CA . ALA A 1 184 ? 13.501 0.079 -30.247 1.00 28.02 184 ALA A CA 1
ATOM 1430 C C . ALA A 1 184 ? 14.247 -1.241 -30.495 1.00 28.02 184 ALA A C 1
ATOM 1432 O O . ALA A 1 184 ? 14.542 -1.949 -29.530 1.00 28.02 184 ALA A O 1
ATOM 1433 N N . GLU A 1 185 ? 14.391 -1.586 -31.775 1.00 32.94 185 GLU A N 1
ATOM 1434 C CA . GLU A 1 185 ? 15.006 -2.808 -32.321 1.00 32.94 185 GLU A CA 1
ATOM 1435 C C . GLU A 1 185 ? 16.340 -3.208 -31.673 1.00 32.94 185 GLU A C 1
ATOM 1437 O O . GLU A 1 185 ? 17.144 -2.309 -31.328 1.00 32.94 185 GLU A O 1
#

Sequence (185 aa):
MELKDISRDKKKVKTLSKWLKRDFPLAERTPFRILKKLAESGRARFYFACEGDEVKAYCVLHIFGGYTQLLYFAVDPSARGAGVGSAVLPLIREAAGGTLVLEVEDPAEAKGDADFAVRKRRIAFYERAGFEMLKGVRLLIPGGVLRPMADGKVEGDLPALWLAMYRELAGAFGIFLRTDDAGAE

InterPro domains:
  IPR000182 GNAT domain [PF13508] (44-132)
  IPR000182 GNAT domain [PS51186] (1-168)
  IPR016181 Acyl-CoA N-acyltransferase [SSF55729] (16-138)

pLDDT: mean 90.22, std 12.84, range [28.02, 98.75]

Secondary structure (DSSP, 8-state):
-EEEE-TT-HHHHHHHHHHHHHHS-GGGPPPHHHHHHHHHTTSEEEEEEEETTEEEEEEEEEEETTEEEEEEEEE-GGGTTTTHHHHHHHHHHHHH-S-EEEEEE-GGG-SHHHHHHHHHHHHHHHHHTT-EEPSS-EEEETTEEEEEEESS---S-HHHHHHHHHHHHHSS--PEEE---S---

Mean predicted aligned error: 4.66 Å

Organism: NCBI:txid2840710